Protein AF-A0A7C5INV6-F1 (afdb_monomer)

Sequence (185 aa):
MKNILKNKWVALGLVLILGIIIGKFVWGGTPAKKMESEHVHDEILSADGQIWTCSMHPQIQKDGPGKCPLCGMDLIPLDSSMDNEETLPDEVPMSASAMKLAELQTYVVKKEKPEKEIRLLGKVKADERRMYSQAVHFPGRVEKLYINFTGESVRKGQKLATVYSTELVTAQKELFEVLKDDWTS

Foldseek 3Di:
DPPQPPDPVSVVVVVVVVVVVVVCVVPVDDDDDDDDDDDDDDDDDDDDAFWWADPVGRVDTDRDWDADPPPRDTTDTDPPPQPDPPADP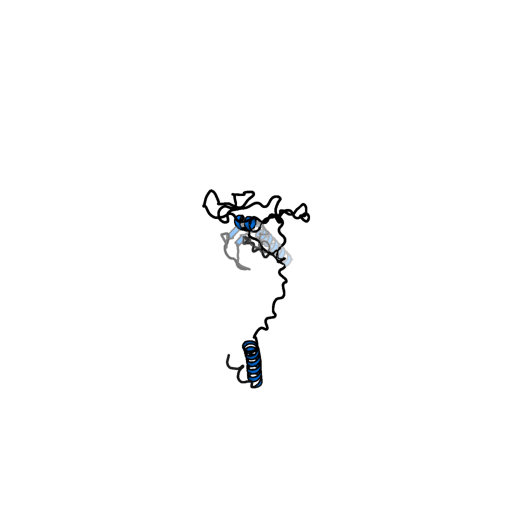PDDDDDPVRCVVVVDDDDDDDDDDDDDDDDDDDDDDDDPVPDDDDDDPADWDWPDAPDDDPPDDDDPPDDGTDTDHPVVVVVVVVVVVVVVVVVVD

pLDDT: mean 77.39, std 18.48, range [25.81, 95.94]

Mean predicted aligned error: 20.53 Å

Solvent-accessible surface area (backbone atoms only — not comparable to full-atom values): 12925 Å² total; per-residue (Å²): 144,80,74,69,76,77,39,71,67,53,48,50,51,51,51,53,54,52,49,54,54,52,49,55,66,74,66,66,73,84,84,87,82,84,89,88,80,89,79,85,79,85,83,90,81,79,81,87,80,61,37,18,28,26,95,91,46,73,87,46,74,37,81,54,85,48,63,34,92,87,76,65,47,69,37,40,80,48,86,75,83,78,82,55,95,80,66,52,97,88,59,82,90,74,52,74,67,55,47,60,76,65,64,72,84,84,78,85,90,75,96,74,86,87,85,78,93,80,92,81,89,86,79,94,72,83,65,71,91,76,64,81,85,88,79,76,96,63,75,62,48,77,76,45,70,70,64,87,63,90,86,69,89,83,58,94,89,60,76,52,64,43,70,49,35,68,64,60,54,49,54,51,51,53,51,54,50,54,59,49,53,69,72,74,110

Structure (mmCIF, N/CA/C/O backbone):
data_AF-A0A7C5INV6-F1
#
_entry.id   AF-A0A7C5INV6-F1
#
loop_
_atom_site.group_PDB
_atom_site.id
_atom_site.type_symbol
_atom_site.label_atom_id
_atom_site.label_alt_id
_atom_site.label_comp_id
_atom_site.label_asym_id
_atom_site.label_entity_id
_atom_site.label_seq_id
_atom_site.pdbx_PDB_ins_code
_atom_site.Cartn_x
_atom_site.Cartn_y
_atom_site.Cartn_z
_atom_site.occupancy
_atom_site.B_iso_or_equiv
_atom_site.auth_seq_id
_atom_site.auth_comp_id
_atom_site.auth_asym_id
_atom_site.auth_atom_id
_atom_site.pdbx_PDB_model_num
ATOM 1 N N . MET A 1 1 ? -6.131 -35.393 -34.332 1.00 49.78 1 MET A N 1
ATOM 2 C CA . MET A 1 1 ? -6.058 -34.989 -35.758 1.00 49.78 1 MET A CA 1
ATOM 3 C C . MET A 1 1 ? -6.532 -36.117 -36.693 1.00 49.78 1 MET A C 1
ATOM 5 O O . MET A 1 1 ? -5.747 -36.614 -37.484 1.00 49.78 1 MET A O 1
ATOM 9 N N . LYS A 1 2 ? -7.791 -36.582 -36.609 1.00 53.62 2 LYS A N 1
ATOM 10 C CA . LYS A 1 2 ? -8.262 -37.715 -37.450 1.00 53.62 2 LYS A CA 1
ATOM 11 C C . LYS A 1 2 ? -9.621 -37.494 -38.137 1.00 53.62 2 LYS A C 1
ATOM 13 O O . LYS A 1 2 ? -10.068 -38.353 -38.884 1.00 53.62 2 LYS A O 1
ATOM 18 N N . ASN A 1 3 ? -10.222 -36.310 -37.956 1.00 52.00 3 ASN A N 1
ATOM 19 C CA . ASN A 1 3 ? -11.548 -35.973 -38.492 1.00 52.00 3 ASN A CA 1
ATOM 20 C C . ASN A 1 3 ? -11.526 -34.920 -39.619 1.00 52.00 3 ASN A C 1
ATOM 22 O O . ASN A 1 3 ? -12.542 -34.741 -40.277 1.00 52.00 3 ASN A O 1
ATOM 26 N N . ILE A 1 4 ? -10.382 -34.273 -39.898 1.00 56.38 4 ILE A N 1
ATOM 27 C CA . ILE A 1 4 ? -10.253 -33.305 -41.009 1.00 56.38 4 ILE A CA 1
ATOM 28 C C . ILE A 1 4 ? -10.075 -34.007 -42.375 1.00 56.38 4 ILE A C 1
ATOM 30 O O . ILE A 1 4 ? -10.461 -33.461 -43.402 1.00 56.38 4 ILE A O 1
ATOM 34 N N . LEU A 1 5 ? -9.553 -35.245 -42.390 1.00 58.09 5 LEU A N 1
ATOM 35 C CA . LEU A 1 5 ? -9.227 -35.991 -43.618 1.00 58.09 5 LEU A CA 1
ATOM 36 C C . LEU A 1 5 ? -10.413 -36.733 -44.266 1.00 58.09 5 LEU A C 1
ATOM 38 O O . LEU A 1 5 ? -10.263 -37.266 -45.360 1.00 58.09 5 LEU A O 1
ATOM 42 N N . LYS A 1 6 ? -11.584 -36.805 -43.618 1.00 63.19 6 LYS A N 1
ATOM 43 C CA . LYS A 1 6 ? -12.754 -37.512 -44.180 1.00 63.19 6 LYS A CA 1
ATOM 44 C C . LYS A 1 6 ? -13.546 -36.677 -45.187 1.00 63.19 6 LYS A C 1
ATOM 46 O O . LYS A 1 6 ? -14.372 -37.233 -45.907 1.00 63.19 6 LYS A O 1
ATOM 51 N N . ASN A 1 7 ? -13.308 -35.367 -45.255 1.00 67.81 7 ASN A N 1
ATOM 52 C CA . ASN A 1 7 ? -14.066 -34.493 -46.136 1.00 67.81 7 ASN A CA 1
ATOM 53 C C . ASN A 1 7 ? -13.360 -34.378 -47.494 1.00 67.81 7 ASN A C 1
ATOM 55 O O . ASN A 1 7 ? -12.277 -33.796 -47.583 1.00 67.81 7 ASN A O 1
ATOM 59 N N . LYS A 1 8 ? -13.971 -34.928 -48.555 1.00 68.06 8 LYS A N 1
ATOM 60 C CA . LYS A 1 8 ? -13.375 -34.978 -49.908 1.00 68.06 8 LYS A CA 1
ATOM 61 C C . LYS A 1 8 ? -12.931 -33.598 -50.419 1.00 68.06 8 LYS A C 1
ATOM 63 O O . LYS A 1 8 ? -11.920 -33.501 -51.100 1.00 68.06 8 LYS A O 1
ATOM 68 N N . TRP A 1 9 ? -13.628 -32.539 -50.010 1.00 70.75 9 TRP A N 1
ATOM 69 C CA . TRP A 1 9 ? -13.316 -31.146 -50.342 1.00 70.75 9 TRP A CA 1
ATOM 70 C C . TRP A 1 9 ? -12.061 -30.606 -49.637 1.00 70.75 9 TRP A C 1
ATOM 72 O O . TRP A 1 9 ? -11.294 -29.860 -50.236 1.00 70.75 9 TRP A O 1
ATOM 82 N N . VAL A 1 10 ? -11.801 -31.028 -48.395 1.00 76.12 10 VAL A N 1
ATOM 83 C CA . VAL A 1 10 ? -10.602 -30.622 -47.635 1.00 76.12 10 VAL A CA 1
ATOM 84 C C . VAL A 1 10 ? -9.361 -31.351 -48.156 1.00 76.12 10 VAL A C 1
ATOM 86 O O . VAL A 1 10 ? -8.294 -30.753 -48.265 1.00 76.12 10 VAL A O 1
ATOM 89 N N . ALA A 1 11 ? -9.511 -32.618 -48.556 1.00 72.88 11 ALA A N 1
ATOM 90 C CA . ALA A 1 11 ? -8.446 -33.371 -49.218 1.00 72.88 11 ALA A CA 1
ATOM 91 C C . ALA A 1 11 ? -8.089 -32.780 -50.598 1.00 72.88 11 ALA A C 1
ATOM 93 O O . ALA A 1 11 ? -6.909 -32.627 -50.905 1.00 72.88 11 ALA A O 1
ATOM 94 N N . LEU A 1 12 ? -9.089 -32.374 -51.394 1.00 77.94 12 LEU A N 1
ATOM 95 C CA . LEU A 1 12 ? -8.883 -31.684 -52.677 1.00 77.94 12 LEU A CA 1
ATOM 96 C C . LEU A 1 12 ? -8.172 -30.333 -52.507 1.00 77.94 12 LEU A C 1
ATOM 98 O O . LEU A 1 12 ? -7.250 -30.032 -53.263 1.00 77.94 12 LEU A O 1
ATOM 102 N N . GLY A 1 13 ? -8.545 -29.555 -51.485 1.00 80.69 13 GLY A N 1
ATOM 103 C CA . GLY A 1 13 ? -7.881 -28.287 -51.166 1.00 80.69 13 GLY A CA 1
ATOM 104 C C . GLY A 1 13 ? -6.403 -28.460 -50.796 1.00 80.69 13 GLY A C 1
ATOM 105 O O . GLY A 1 13 ? -5.555 -27.718 -51.287 1.00 80.69 13 GLY A O 1
ATOM 106 N N . LEU A 1 14 ? -6.073 -29.478 -49.994 1.00 80.50 14 LEU A N 1
ATOM 107 C CA . LEU A 1 14 ? -4.686 -29.773 -49.614 1.00 80.50 14 LEU A CA 1
ATOM 108 C C . LEU A 1 14 ? -3.828 -30.226 -50.803 1.00 80.50 14 LEU A C 1
ATOM 110 O O . LEU A 1 14 ? -2.684 -29.793 -50.910 1.00 80.50 14 LEU A O 1
ATOM 114 N N . VAL A 1 15 ? -4.372 -31.035 -51.719 1.00 83.19 15 VAL A N 1
ATOM 115 C CA . VAL A 1 15 ? -3.656 -31.473 -52.934 1.00 83.19 15 VAL A CA 1
ATOM 116 C C . VAL A 1 15 ? -3.391 -30.300 -53.883 1.00 83.19 15 VAL A C 1
ATOM 118 O O . VAL A 1 15 ? -2.302 -30.205 -54.447 1.00 83.19 15 VAL A O 1
ATOM 121 N N . LEU A 1 16 ? -4.342 -29.373 -54.023 1.00 85.81 16 LEU A N 1
ATOM 122 C CA . LEU A 1 16 ? -4.195 -28.198 -54.887 1.00 85.81 16 LEU A CA 1
ATOM 123 C C . LEU A 1 16 ? -3.125 -27.233 -54.349 1.00 85.81 16 LEU A C 1
ATOM 125 O O . LEU A 1 16 ? -2.274 -26.764 -55.105 1.00 85.81 16 LEU A O 1
ATOM 129 N N . ILE A 1 17 ? -3.102 -27.004 -53.033 1.00 83.06 17 ILE A N 1
ATOM 130 C CA . ILE A 1 17 ? -2.076 -26.178 -52.378 1.00 83.06 17 ILE A CA 1
ATOM 131 C C . ILE A 1 17 ? -0.693 -26.833 -52.495 1.00 83.06 17 ILE A C 1
ATOM 133 O O . ILE A 1 17 ? 0.279 -26.154 -52.829 1.00 83.06 17 ILE A O 1
ATOM 137 N N . LEU A 1 18 ? -0.599 -28.152 -52.291 1.00 85.75 18 LEU A N 1
ATOM 138 C CA . LEU A 1 18 ? 0.662 -28.882 -52.442 1.00 85.75 18 LEU A CA 1
ATOM 139 C C . LEU A 1 18 ? 1.178 -28.825 -53.892 1.00 85.75 18 LEU A C 1
ATOM 141 O O . LEU A 1 18 ? 2.370 -28.626 -54.114 1.00 85.75 18 LEU A O 1
ATOM 145 N N . GLY A 1 19 ? 0.278 -28.922 -54.876 1.00 82.75 19 GLY A N 1
ATOM 146 C CA . GLY A 1 19 ? 0.607 -28.798 -56.298 1.00 82.75 19 GLY A CA 1
ATOM 147 C C . GLY A 1 19 ? 1.168 -27.423 -56.678 1.00 82.75 19 GLY A C 1
ATOM 148 O O . GLY A 1 19 ? 2.154 -27.348 -57.410 1.00 82.75 19 GLY A O 1
ATOM 149 N N . ILE A 1 20 ? 0.611 -26.333 -56.137 1.00 80.88 20 ILE A N 1
ATOM 150 C CA . ILE A 1 20 ? 1.110 -24.967 -56.387 1.00 80.88 20 ILE A CA 1
ATOM 151 C C . ILE A 1 20 ? 2.509 -24.766 -55.783 1.00 80.88 20 ILE A C 1
ATOM 153 O O . ILE A 1 20 ? 3.370 -24.143 -56.408 1.00 80.88 20 ILE A O 1
ATOM 157 N N . ILE A 1 21 ? 2.761 -25.319 -54.594 1.00 79.44 21 ILE A N 1
ATOM 158 C CA . ILE A 1 21 ? 4.062 -25.209 -53.916 1.00 79.44 21 ILE A CA 1
ATOM 159 C C . ILE A 1 21 ? 5.147 -25.963 -54.697 1.00 79.44 21 ILE A C 1
ATOM 161 O O . ILE A 1 21 ? 6.223 -25.414 -54.938 1.00 79.44 21 ILE A O 1
ATOM 165 N N . ILE A 1 22 ? 4.852 -27.182 -55.160 1.00 80.12 22 ILE A N 1
ATOM 166 C CA . ILE A 1 22 ? 5.787 -27.977 -55.972 1.00 80.12 22 ILE A CA 1
ATOM 167 C C . ILE A 1 22 ? 6.023 -27.307 -57.335 1.00 80.12 22 ILE A C 1
ATOM 169 O O . ILE A 1 22 ? 7.162 -27.235 -57.797 1.00 80.12 22 ILE A O 1
ATOM 173 N N . GLY A 1 23 ? 4.981 -26.732 -57.945 1.00 75.12 23 GLY A N 1
ATOM 174 C CA . GLY A 1 23 ? 5.097 -25.993 -59.204 1.00 75.12 23 GLY A CA 1
ATOM 175 C C . GLY A 1 23 ? 6.027 -24.779 -59.114 1.00 75.12 23 GLY A C 1
ATOM 176 O O . GLY A 1 23 ? 6.863 -24.579 -59.996 1.00 75.12 23 GLY A O 1
ATOM 177 N N . LYS A 1 24 ? 5.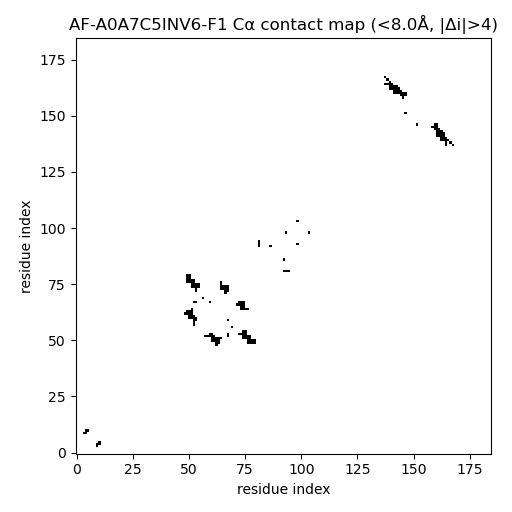959 -23.998 -58.025 1.00 77.12 24 LYS A N 1
ATOM 178 C CA . LYS A 1 24 ? 6.875 -22.859 -57.827 1.00 77.12 24 LYS A CA 1
ATOM 179 C C . LYS A 1 24 ? 8.311 -23.282 -57.524 1.00 77.12 24 LYS A C 1
ATOM 181 O O . LYS A 1 24 ? 9.225 -22.528 -57.844 1.00 77.12 24 LYS A O 1
ATOM 186 N N . PHE A 1 25 ? 8.513 -24.459 -56.936 1.00 73.38 25 PHE A N 1
ATOM 187 C CA . PHE A 1 25 ? 9.847 -24.960 -56.611 1.00 73.38 25 PHE A CA 1
ATOM 188 C C .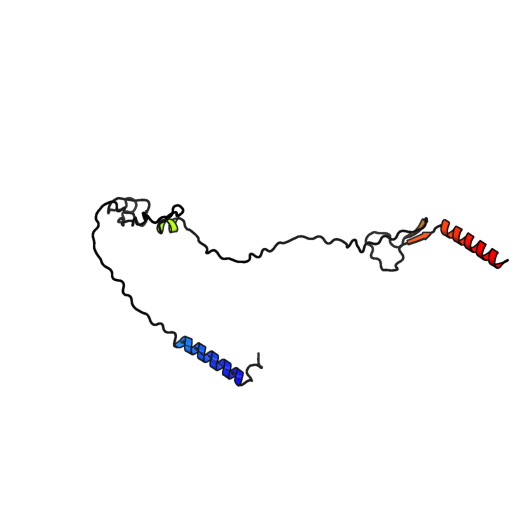 PHE A 1 25 ? 10.577 -25.538 -57.834 1.00 73.38 25 PHE A C 1
ATOM 190 O O . PHE A 1 25 ? 11.788 -25.393 -57.943 1.00 73.38 25 PHE A O 1
ATOM 197 N N . VAL A 1 26 ? 9.850 -26.134 -58.788 1.00 74.00 26 VAL A N 1
ATOM 198 C CA . VAL A 1 26 ? 10.447 -26.749 -59.990 1.00 74.00 26 VAL A CA 1
ATOM 199 C C . VAL A 1 26 ? 10.596 -25.760 -61.161 1.00 74.00 26 VAL A C 1
ATOM 201 O O . VAL A 1 26 ? 11.511 -25.916 -61.963 1.00 74.00 26 VAL A O 1
ATOM 204 N N . TRP A 1 27 ? 9.770 -24.706 -61.253 1.00 53.78 27 TRP A N 1
ATOM 205 C CA . TRP A 1 27 ? 9.856 -23.687 -62.325 1.00 53.78 27 TRP A CA 1
ATOM 206 C C . TRP A 1 27 ? 10.603 -22.400 -61.900 1.00 53.78 27 TRP A C 1
ATOM 208 O O . TRP A 1 27 ? 10.730 -21.456 -62.671 1.00 53.78 27 TRP A O 1
ATOM 218 N N . GLY A 1 28 ? 11.126 -22.318 -60.675 1.00 47.56 28 GLY A N 1
ATOM 219 C CA . GLY A 1 28 ? 11.818 -21.132 -60.147 1.00 47.56 28 GLY A CA 1
ATOM 220 C C . GLY A 1 28 ? 13.269 -20.960 -60.616 1.00 47.56 28 GLY A C 1
ATOM 221 O O . GLY A 1 28 ? 14.129 -20.664 -59.793 1.00 47.56 28 GLY A O 1
ATOM 222 N N . GLY A 1 29 ? 13.556 -21.179 -61.902 1.00 42.62 29 GLY A N 1
ATOM 223 C CA . GLY A 1 29 ? 14.855 -20.909 -62.526 1.00 42.62 29 GLY A CA 1
ATOM 224 C C . GLY A 1 29 ? 14.957 -19.460 -63.016 1.00 42.62 29 GLY A C 1
ATOM 225 O O . GLY A 1 29 ? 14.158 -19.008 -63.832 1.00 42.62 29 GLY A O 1
ATOM 226 N N . THR A 1 30 ? 15.941 -18.733 -62.498 1.00 48.88 30 THR A N 1
ATOM 227 C CA . THR A 1 30 ? 16.343 -17.354 -62.819 1.00 48.88 30 THR A CA 1
ATOM 228 C C . THR A 1 30 ? 16.641 -17.125 -64.310 1.00 48.88 30 THR A C 1
ATOM 230 O O . THR A 1 30 ? 17.368 -17.920 -64.903 1.00 48.88 30 THR A O 1
ATOM 233 N N . PRO A 1 31 ? 16.246 -15.979 -64.901 1.00 41.91 31 PRO A N 1
ATOM 234 C CA . PRO A 1 31 ? 16.922 -15.440 -66.073 1.00 41.91 31 PRO A CA 1
ATOM 235 C C . PRO A 1 31 ? 17.913 -14.339 -65.665 1.00 41.91 31 PRO A C 1
ATOM 237 O O . PRO A 1 31 ? 17.541 -13.269 -65.184 1.00 41.91 31 PRO A O 1
ATOM 240 N N . ALA A 1 32 ? 19.194 -14.627 -65.883 1.00 39.84 32 ALA A N 1
ATOM 241 C CA . ALA A 1 32 ? 20.285 -13.665 -65.885 1.00 39.84 32 ALA A CA 1
ATOM 242 C C . ALA A 1 32 ? 20.154 -12.703 -67.081 1.00 39.84 32 ALA A C 1
ATOM 244 O O . ALA A 1 32 ? 19.914 -13.145 -68.207 1.00 39.84 32 ALA A O 1
ATOM 245 N N . LYS A 1 33 ? 20.373 -11.399 -66.862 1.00 31.75 33 LYS A N 1
ATOM 246 C CA . LYS A 1 33 ? 20.595 -10.418 -67.935 1.00 31.75 33 LYS A CA 1
ATOM 247 C C . LYS A 1 33 ? 21.998 -9.815 -67.793 1.00 31.75 33 LYS A C 1
ATOM 249 O O . LYS A 1 33 ? 22.386 -9.391 -66.711 1.00 31.75 33 LYS A O 1
ATOM 254 N N . LYS A 1 34 ? 22.735 -9.877 -68.904 1.00 33.25 34 LYS A N 1
ATOM 255 C CA . LYS A 1 34 ? 24.135 -9.488 -69.134 1.00 33.25 34 LYS A CA 1
ATOM 256 C C . LYS A 1 34 ? 24.419 -7.989 -68.942 1.00 33.25 34 LYS A C 1
ATOM 258 O O . LYS A 1 34 ? 23.551 -7.160 -69.193 1.00 33.25 34 LYS A O 1
ATOM 263 N N . MET A 1 35 ? 25.682 -7.740 -68.576 1.00 29.30 35 MET A N 1
ATOM 264 C CA . MET A 1 35 ? 26.465 -6.495 -68.586 1.00 29.30 35 MET A CA 1
ATOM 265 C C . MET A 1 35 ? 26.438 -5.733 -69.913 1.00 29.30 35 MET A C 1
ATOM 267 O O . MET A 1 35 ? 26.537 -6.352 -70.971 1.00 29.30 35 MET A O 1
ATOM 271 N N . GLU A 1 36 ? 26.524 -4.409 -69.799 1.00 28.11 36 GLU A N 1
ATOM 272 C CA . GLU A 1 36 ? 27.323 -3.554 -70.680 1.00 28.11 36 GLU A CA 1
ATOM 273 C C . GLU A 1 36 ? 27.848 -2.387 -69.819 1.00 28.11 36 GLU A C 1
ATOM 275 O O . GLU A 1 36 ? 27.080 -1.535 -69.382 1.00 28.11 36 GLU A O 1
ATOM 280 N N . SER A 1 37 ? 29.136 -2.421 -69.461 1.00 30.09 37 SER A N 1
ATOM 281 C CA . SER A 1 37 ? 29.863 -1.286 -68.884 1.00 30.09 37 SER A CA 1
ATOM 282 C C . SER A 1 37 ? 31.128 -1.100 -69.707 1.00 30.09 37 SER A C 1
ATOM 284 O O . SER A 1 37 ? 32.003 -1.966 -69.751 1.00 30.09 37 SER A O 1
ATOM 286 N N . GLU A 1 38 ? 31.155 0.016 -70.410 1.00 25.81 38 GLU A N 1
ATOM 287 C CA . GLU A 1 38 ? 32.223 0.492 -71.271 1.00 25.81 38 GLU A CA 1
ATOM 288 C C . GLU A 1 38 ? 33.421 0.887 -70.391 1.00 25.81 38 GLU A C 1
ATOM 290 O O . GLU A 1 38 ? 33.334 1.811 -69.586 1.00 25.81 38 GLU A O 1
ATOM 295 N N . HIS A 1 39 ? 34.528 0.147 -70.481 1.00 32.50 39 HIS A N 1
ATOM 296 C CA . HIS A 1 39 ? 35.801 0.545 -69.882 1.00 32.50 39 HIS A CA 1
ATOM 297 C C . HIS A 1 39 ? 36.643 1.229 -70.959 1.00 32.50 39 HIS A C 1
ATOM 299 O O . HIS A 1 39 ? 37.256 0.561 -71.790 1.00 32.50 39 HIS A O 1
ATOM 305 N N . VAL A 1 40 ? 36.668 2.561 -70.933 1.00 31.06 40 VAL A N 1
ATOM 306 C CA . VAL A 1 40 ? 37.707 3.351 -71.597 1.00 31.06 40 VAL A CA 1
ATOM 307 C C . VAL A 1 40 ? 38.951 3.267 -70.716 1.00 31.06 40 VAL A C 1
ATOM 309 O O . VAL A 1 40 ? 38.925 3.647 -69.545 1.00 31.06 40 VAL A O 1
ATOM 312 N N . HIS A 1 41 ? 40.018 2.693 -71.261 1.00 34.81 41 HIS A N 1
ATOM 313 C CA . HIS A 1 41 ? 41.351 2.789 -70.689 1.00 34.81 41 HIS A CA 1
ATOM 314 C C . HIS A 1 41 ? 42.088 3.950 -71.344 1.00 34.81 41 HIS A C 1
ATOM 316 O O . HIS A 1 41 ? 41.929 4.192 -72.538 1.00 34.81 41 HIS A O 1
ATOM 322 N N . ASP A 1 42 ? 42.964 4.531 -70.532 1.00 30.06 42 ASP A N 1
ATOM 323 C CA . ASP A 1 42 ? 44.105 5.351 -70.914 1.00 30.06 42 ASP A CA 1
ATOM 324 C C . ASP A 1 42 ? 43.813 6.839 -71.145 1.00 30.06 42 ASP A C 1
ATOM 326 O O . ASP A 1 42 ? 43.534 7.274 -72.253 1.00 30.06 42 ASP A O 1
ATOM 330 N N . GLU A 1 43 ? 43.989 7.632 -70.085 1.00 31.61 43 GLU A N 1
ATOM 331 C CA . GLU A 1 43 ? 44.867 8.796 -70.193 1.00 31.61 43 GLU A CA 1
ATOM 332 C C . GLU A 1 43 ? 45.773 8.899 -68.962 1.00 31.61 43 GLU A C 1
ATOM 334 O O . GLU A 1 43 ? 45.350 8.944 -67.806 1.00 31.61 43 GLU A O 1
ATOM 339 N N . ILE A 1 44 ? 47.063 8.905 -69.277 1.00 45.16 44 ILE A N 1
ATOM 340 C CA . ILE A 1 44 ? 48.205 9.177 -68.424 1.00 45.16 44 ILE A CA 1
ATOM 341 C C . ILE A 1 44 ? 48.059 10.594 -67.864 1.00 45.16 44 ILE A C 1
ATOM 343 O O . ILE A 1 44 ? 48.267 11.571 -68.578 1.00 45.16 44 ILE A O 1
ATOM 347 N N . LEU A 1 45 ? 47.784 10.708 -66.568 1.00 35.44 45 LEU A N 1
ATOM 348 C CA . LEU A 1 45 ? 48.072 11.917 -65.802 1.00 35.44 45 LEU A CA 1
ATOM 349 C C . LEU A 1 45 ? 49.268 11.614 -64.904 1.00 35.44 45 LEU A C 1
ATOM 351 O O . LEU A 1 45 ? 49.142 11.080 -63.806 1.00 35.44 45 LEU A O 1
ATOM 355 N N . SER A 1 46 ? 50.460 11.896 -65.425 1.00 35.53 46 SER A N 1
ATOM 356 C CA . SER A 1 46 ? 51.656 11.992 -64.596 1.00 35.53 46 SER A CA 1
ATOM 357 C C . SER A 1 46 ? 51.737 13.385 -63.985 1.00 35.53 46 SER A C 1
ATOM 359 O O . SER A 1 46 ? 51.778 14.358 -64.732 1.00 35.53 46 SER A O 1
ATOM 361 N N . ALA A 1 47 ? 51.873 13.389 -62.655 1.00 39.94 47 ALA A N 1
ATOM 362 C CA . ALA A 1 47 ? 52.318 14.470 -61.771 1.00 39.94 47 ALA A CA 1
ATOM 363 C C . ALA A 1 47 ? 51.349 15.666 -61.678 1.00 39.94 47 ALA A C 1
ATOM 365 O O . ALA A 1 47 ? 51.069 16.336 -62.657 1.00 39.94 47 ALA A O 1
ATOM 366 N N . ASP A 1 48 ? 50.755 15.945 -60.519 1.00 44.16 48 ASP A N 1
ATOM 367 C CA . ASP A 1 48 ? 51.478 16.191 -59.271 1.00 44.16 48 ASP A CA 1
ATOM 368 C C . ASP A 1 48 ? 50.810 15.535 -58.043 1.00 44.16 48 AS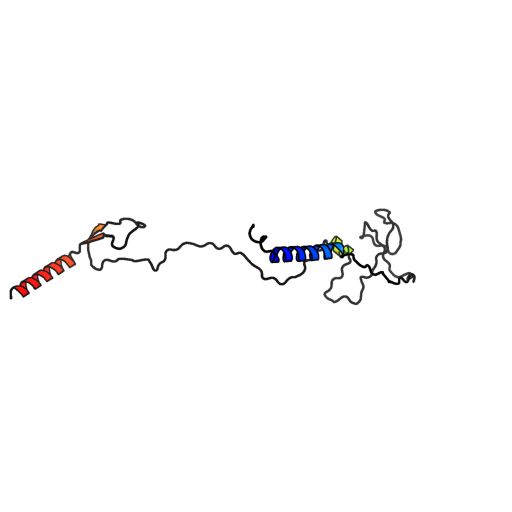P A C 1
ATOM 370 O O . ASP A 1 48 ? 49.633 15.751 -57.772 1.00 44.16 48 ASP A O 1
ATOM 374 N N . GLY A 1 49 ? 51.581 14.759 -57.267 1.00 56.56 49 GLY A N 1
ATOM 375 C CA . GLY A 1 49 ? 51.225 14.398 -55.883 1.00 56.56 49 GLY A CA 1
ATOM 376 C C . GLY A 1 49 ? 50.628 13.009 -55.618 1.00 56.56 49 GLY A C 1
ATOM 377 O O . GLY A 1 49 ? 49.947 12.840 -54.611 1.00 56.56 49 GLY A O 1
ATOM 378 N N . GLN A 1 50 ? 50.865 11.993 -56.459 1.00 70.06 50 GLN A N 1
ATOM 379 C CA . GLN A 1 50 ? 50.397 10.634 -56.149 1.00 70.06 50 GLN A CA 1
ATOM 380 C C . GLN A 1 50 ? 51.244 10.012 -55.027 1.00 70.06 50 GLN A C 1
ATOM 382 O O . GLN A 1 50 ? 52.413 9.681 -55.224 1.00 70.06 50 GLN A O 1
ATOM 387 N N . ILE A 1 51 ? 50.645 9.848 -53.847 1.00 77.06 51 ILE A N 1
ATOM 388 C CA . ILE A 1 51 ? 51.277 9.230 -52.676 1.00 77.06 51 ILE A CA 1
ATOM 389 C C . ILE A 1 51 ? 51.200 7.704 -52.811 1.00 77.06 51 ILE A C 1
ATOM 391 O O . ILE A 1 51 ? 50.178 7.155 -53.195 1.00 77.06 51 ILE A O 1
ATOM 395 N N . TRP A 1 52 ? 52.273 6.995 -52.477 1.00 83.81 52 TRP A N 1
ATOM 396 C CA . TRP A 1 52 ? 52.405 5.540 -52.546 1.00 83.81 52 TRP A CA 1
ATOM 397 C C . TRP A 1 52 ? 52.554 4.950 -51.144 1.00 83.81 52 TRP A C 1
ATOM 399 O O . TRP A 1 52 ? 53.308 5.475 -50.318 1.00 83.81 52 TRP A O 1
ATOM 409 N N . THR A 1 53 ? 51.875 3.834 -50.867 1.00 82.75 53 THR A N 1
ATOM 410 C CA . THR A 1 53 ? 51.899 3.175 -49.553 1.00 82.75 53 THR A CA 1
ATOM 411 C C . THR A 1 53 ? 52.058 1.653 -49.635 1.00 82.75 53 THR A C 1
ATOM 413 O O . THR A 1 53 ? 51.847 1.029 -50.673 1.00 82.75 53 THR A O 1
ATOM 416 N N . CYS A 1 54 ? 52.487 1.036 -48.531 1.00 82.44 54 CYS A N 1
ATOM 417 C CA . CYS A 1 54 ? 52.706 -0.407 -48.423 1.00 82.44 54 CYS A CA 1
ATOM 418 C C . CYS A 1 54 ? 51.467 -1.099 -47.841 1.00 82.44 54 CYS A C 1
ATOM 420 O O . CYS A 1 54 ? 51.038 -0.750 -46.743 1.00 82.44 54 CYS A O 1
ATOM 422 N N . SER A 1 55 ? 50.966 -2.163 -48.481 1.00 77.31 55 SER A N 1
ATOM 423 C CA . SER A 1 55 ? 49.737 -2.874 -48.068 1.00 77.31 55 SER A CA 1
ATOM 424 C C . SER A 1 55 ? 49.746 -3.395 -46.626 1.00 77.31 55 SER A C 1
ATOM 426 O O . SER A 1 55 ? 48.694 -3.498 -46.006 1.00 77.31 55 SER A O 1
ATOM 428 N N . MET A 1 56 ? 50.924 -3.725 -46.087 1.00 79.38 56 MET A N 1
ATOM 429 C CA . MET A 1 56 ? 51.079 -4.141 -44.685 1.00 79.38 56 MET A CA 1
ATOM 430 C C . MET A 1 56 ? 51.463 -3.014 -43.721 1.00 79.38 56 MET A C 1
ATOM 432 O O . MET A 1 56 ? 51.276 -3.169 -42.520 1.00 79.38 56 MET A O 1
ATOM 436 N N . HIS A 1 57 ? 51.979 -1.886 -44.217 1.00 80.00 57 HIS A N 1
ATOM 437 C CA . HIS A 1 57 ? 52.451 -0.774 -43.385 1.00 80.00 57 HIS A CA 1
ATOM 438 C C . HIS A 1 57 ? 51.917 0.555 -43.942 1.00 80.00 57 HIS A C 1
ATOM 440 O O . HIS A 1 57 ? 52.687 1.323 -44.525 1.00 80.00 57 HIS A O 1
ATOM 446 N N . PRO A 1 58 ? 50.613 0.848 -43.758 1.00 71.81 58 PRO A N 1
ATOM 447 C CA . PRO A 1 58 ? 49.966 2.033 -44.334 1.00 71.81 58 PRO A CA 1
ATOM 448 C C . PRO A 1 58 ? 50.512 3.370 -43.804 1.00 71.81 58 PRO A C 1
ATOM 450 O O . PRO A 1 58 ? 50.243 4.429 -44.357 1.00 71.81 58 PRO A O 1
ATOM 453 N N . GLN A 1 59 ? 51.283 3.330 -42.711 1.00 75.94 59 GLN A N 1
ATOM 454 C CA . GLN A 1 59 ? 51.937 4.496 -42.109 1.00 75.94 59 GLN A CA 1
ATOM 455 C C . GLN A 1 59 ? 53.103 5.037 -42.950 1.00 75.94 59 GLN A C 1
ATOM 457 O O . GLN A 1 59 ? 53.563 6.149 -42.711 1.00 75.94 59 GLN A O 1
ATOM 462 N N . ILE A 1 60 ? 53.600 4.262 -43.919 1.00 75.00 60 ILE A N 1
ATOM 463 C CA . ILE A 1 60 ? 54.666 4.694 -44.824 1.00 75.00 60 ILE A CA 1
ATOM 464 C C . ILE A 1 60 ? 54.020 5.260 -46.082 1.00 75.00 60 ILE A C 1
ATOM 466 O O . ILE A 1 60 ? 53.372 4.526 -46.828 1.00 75.00 60 ILE A O 1
ATOM 470 N N . GLN A 1 61 ? 54.234 6.551 -46.309 1.00 79.44 61 GLN A N 1
ATOM 471 C CA . GLN A 1 61 ? 53.769 7.296 -47.473 1.00 79.44 61 GLN A CA 1
ATOM 472 C C . GLN A 1 61 ? 54.988 7.879 -48.195 1.00 79.44 61 GLN A C 1
ATOM 474 O O . GLN A 1 61 ? 55.860 8.466 -47.550 1.00 79.44 61 GLN A O 1
ATOM 479 N N . LYS A 1 62 ? 55.106 7.640 -49.503 1.00 78.44 62 LYS A N 1
ATOM 480 C CA . LYS A 1 62 ? 56.208 8.137 -50.344 1.00 78.44 62 LYS A CA 1
ATOM 481 C C . LYS A 1 62 ? 55.670 8.678 -51.661 1.00 78.44 62 LYS A C 1
ATOM 483 O O . LYS A 1 62 ? 54.727 8.118 -52.192 1.00 78.44 62 LYS A O 1
ATOM 488 N N . ASP A 1 63 ? 56.324 9.673 -52.241 1.00 77.25 63 ASP A N 1
ATOM 489 C CA . ASP A 1 63 ? 55.835 10.359 -53.452 1.00 77.25 63 ASP A CA 1
ATOM 490 C C . ASP A 1 63 ? 56.095 9.595 -54.767 1.00 77.25 63 ASP A C 1
ATOM 492 O O . ASP A 1 63 ? 55.942 10.141 -55.856 1.00 77.25 63 ASP A O 1
ATOM 496 N N . GLY A 1 64 ? 56.530 8.332 -54.700 1.00 78.31 64 GLY A N 1
ATOM 497 C CA . GLY A 1 64 ? 56.845 7.555 -55.894 1.00 78.31 64 GLY A CA 1
ATOM 498 C C . GLY A 1 64 ? 56.944 6.046 -55.669 1.00 78.31 64 GLY A C 1
ATOM 499 O O . GLY A 1 64 ? 57.035 5.579 -54.525 1.00 78.31 64 GLY A O 1
ATOM 500 N N . PRO A 1 65 ? 56.956 5.268 -56.767 1.00 79.19 65 PRO A N 1
ATOM 501 C CA . PRO A 1 65 ? 57.064 3.819 -56.718 1.00 79.19 65 PRO A CA 1
ATOM 502 C C . PRO A 1 65 ? 58.409 3.396 -56.120 1.00 79.19 65 PRO A C 1
ATOM 504 O O . PRO A 1 65 ? 59.464 3.962 -56.409 1.00 79.19 65 PRO A O 1
ATOM 507 N N . GLY A 1 66 ? 58.390 2.370 -55.274 1.00 80.88 66 GLY A N 1
ATOM 508 C CA . GLY A 1 66 ? 59.595 1.870 -54.622 1.00 80.88 66 GLY A CA 1
ATOM 509 C C . GLY A 1 66 ? 59.309 0.697 -53.700 1.00 80.88 66 GLY A C 1
ATOM 510 O O . GLY A 1 66 ? 58.187 0.208 -53.635 1.00 80.88 66 GLY A O 1
ATOM 511 N N . LYS A 1 67 ? 60.330 0.253 -52.962 1.00 79.56 67 LYS A N 1
ATOM 512 C CA . LYS A 1 67 ? 60.188 -0.808 -51.959 1.00 79.56 67 LYS A CA 1
ATOM 513 C C . LYS A 1 67 ? 59.967 -0.233 -50.568 1.00 79.56 67 LYS A C 1
ATOM 515 O O . LYS A 1 67 ? 60.579 0.769 -50.174 1.00 79.56 67 LYS A O 1
ATOM 520 N N . CYS A 1 68 ? 59.103 -0.892 -49.807 1.00 81.44 68 CYS A N 1
ATOM 521 C CA . CYS A 1 68 ? 58.864 -0.572 -48.412 1.00 81.44 68 CYS A CA 1
ATOM 522 C C . CYS A 1 68 ? 60.145 -0.817 -47.587 1.00 81.44 68 CYS A C 1
ATOM 524 O O . CYS A 1 68 ? 60.665 -1.933 -47.604 1.00 81.44 68 CYS A O 1
ATOM 526 N N . PRO A 1 69 ? 60.651 0.173 -46.828 1.00 80.75 69 PRO A N 1
ATOM 527 C CA . PRO A 1 69 ? 61.869 0.024 -46.029 1.00 80.75 69 PRO A CA 1
ATOM 528 C C . PRO A 1 69 ? 61.713 -0.932 -44.834 1.00 80.75 69 PRO A C 1
ATOM 530 O O . PRO A 1 69 ? 62.719 -1.364 -44.285 1.00 80.75 69 PRO A O 1
ATOM 533 N N . LEU A 1 70 ? 60.480 -1.268 -44.433 1.00 80.62 70 LEU A N 1
ATOM 534 C CA . LEU A 1 70 ? 60.220 -2.193 -43.322 1.00 80.62 70 LEU A CA 1
ATOM 535 C C . LEU A 1 70 ? 60.105 -3.651 -43.769 1.00 80.62 70 LEU A C 1
ATOM 537 O O . LEU A 1 70 ? 60.609 -4.538 -43.091 1.00 80.62 70 LEU A O 1
ATOM 541 N N . CYS A 1 71 ? 59.427 -3.914 -44.889 1.00 80.88 71 CYS A N 1
ATOM 542 C CA . CYS A 1 71 ? 59.100 -5.283 -45.307 1.00 80.88 71 CYS A CA 1
ATOM 543 C C . CYS A 1 71 ? 59.561 -5.646 -46.721 1.00 80.88 71 CYS A C 1
ATOM 545 O O . CYS A 1 71 ? 59.318 -6.761 -47.167 1.00 80.88 71 CYS A O 1
ATOM 547 N N . GLY A 1 72 ? 60.190 -4.719 -47.448 1.00 79.38 72 GLY A N 1
ATOM 548 C CA . GLY A 1 72 ? 60.791 -4.968 -48.761 1.00 79.38 72 GLY A CA 1
ATOM 549 C C . GLY A 1 72 ? 59.817 -5.216 -49.919 1.00 79.38 72 GLY A C 1
ATOM 550 O O . GLY A 1 72 ? 60.277 -5.420 -51.039 1.00 79.38 72 GLY A O 1
ATOM 551 N N . MET A 1 73 ? 58.504 -5.196 -49.671 1.00 82.94 73 MET A N 1
ATOM 552 C CA . MET A 1 73 ? 57.464 -5.335 -50.698 1.00 82.94 73 MET A CA 1
ATOM 553 C C . MET A 1 73 ? 57.266 -4.031 -51.478 1.00 82.94 73 MET A C 1
ATOM 555 O O . MET A 1 73 ? 57.569 -2.951 -50.962 1.00 82.94 73 MET A O 1
ATOM 559 N N . ASP A 1 74 ? 56.760 -4.138 -52.704 1.00 83.44 74 ASP A N 1
ATOM 560 C CA . ASP A 1 74 ? 56.547 -2.993 -53.589 1.00 83.44 74 ASP A CA 1
ATOM 561 C C . ASP A 1 74 ? 55.402 -2.099 -53.081 1.00 83.44 74 ASP A C 1
ATOM 563 O O . ASP A 1 74 ? 54.401 -2.575 -52.536 1.00 83.44 74 ASP A O 1
ATOM 567 N N . LEU A 1 75 ? 55.583 -0.786 -53.210 1.00 83.94 75 LEU A N 1
ATOM 568 C CA . LEU A 1 75 ? 54.584 0.215 -52.853 1.00 83.94 75 LEU A CA 1
ATOM 569 C C . LEU A 1 75 ? 53.502 0.293 -53.934 1.00 83.94 75 LEU A C 1
ATOM 571 O O . LEU A 1 75 ? 53.779 0.123 -55.120 1.00 83.94 75 LEU A O 1
ATOM 575 N N . ILE A 1 76 ? 52.279 0.587 -53.506 1.00 80.00 76 ILE A N 1
ATOM 576 C CA . ILE A 1 76 ? 51.077 0.677 -54.343 1.00 80.00 76 ILE A CA 1
ATOM 577 C C . ILE A 1 76 ? 50.562 2.124 -54.266 1.00 80.00 76 ILE A C 1
ATOM 579 O O . ILE A 1 76 ? 50.651 2.715 -53.183 1.00 80.00 76 ILE A O 1
ATOM 583 N N . PRO A 1 77 ? 50.057 2.720 -55.364 1.00 79.56 77 PRO A N 1
ATOM 584 C CA . PRO A 1 77 ? 49.531 4.080 -55.329 1.00 79.56 77 PRO A CA 1
ATOM 585 C C . PRO A 1 77 ? 48.323 4.157 -54.388 1.00 79.56 77 PRO A C 1
ATOM 587 O O . PRO A 1 77 ? 47.483 3.256 -54.352 1.00 79.56 77 PRO A O 1
ATOM 590 N N . LEU A 1 78 ? 48.268 5.220 -53.593 1.00 72.94 78 LEU A N 1
ATOM 591 C CA . LEU A 1 78 ? 47.158 5.549 -52.714 1.00 72.94 78 LEU A CA 1
ATOM 592 C C . LEU A 1 78 ? 46.226 6.500 -53.466 1.00 72.94 78 LEU A C 1
ATOM 594 O O . LEU A 1 78 ? 46.637 7.591 -53.855 1.00 72.94 78 LEU A O 1
ATOM 598 N N . ASP A 1 79 ? 44.973 6.093 -53.650 1.00 67.38 79 ASP A N 1
ATOM 599 C CA . ASP A 1 79 ? 43.951 6.960 -54.230 1.00 67.38 79 ASP A CA 1
ATOM 600 C C . ASP A 1 79 ? 43.624 8.092 -53.246 1.00 67.38 79 ASP A C 1
ATOM 602 O O . ASP A 1 79 ? 43.000 7.880 -52.203 1.00 67.38 79 ASP A O 1
ATOM 606 N N . SER A 1 80 ? 44.051 9.310 -53.575 1.00 59.09 80 SER A N 1
ATOM 607 C CA . SER A 1 80 ? 43.775 10.537 -52.821 1.00 59.09 80 SER A CA 1
ATOM 608 C C . SER A 1 80 ? 42.418 11.149 -53.185 1.00 59.09 80 SER A C 1
ATOM 610 O O . SER A 1 80 ? 42.251 12.363 -53.183 1.00 59.09 80 SER A O 1
ATOM 612 N N . SER A 1 81 ? 41.408 10.329 -53.483 1.00 57.34 81 SER A N 1
ATOM 613 C CA . SER A 1 81 ? 40.059 10.796 -53.841 1.00 57.34 81 SER A CA 1
ATOM 614 C C . SER A 1 81 ? 39.249 11.306 -52.633 1.00 57.34 81 SER A C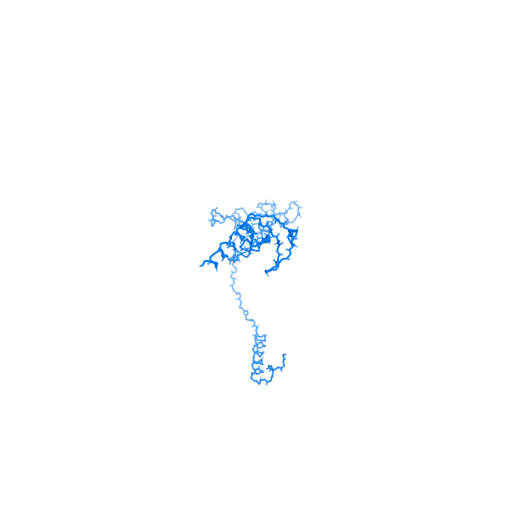 1
ATOM 616 O O . SER A 1 81 ? 38.022 11.205 -52.625 1.00 57.34 81 SER A O 1
ATOM 618 N N . MET A 1 82 ? 39.922 11.759 -51.572 1.00 54.94 82 MET A N 1
ATOM 619 C CA . MET A 1 82 ? 39.303 12.235 -50.329 1.00 54.94 82 MET A CA 1
ATOM 620 C C . MET A 1 82 ? 39.135 13.758 -50.290 1.00 54.94 82 MET A C 1
ATOM 622 O O . MET A 1 82 ? 38.411 14.254 -49.433 1.00 54.94 82 MET A O 1
ATOM 626 N N . ASP A 1 83 ? 39.725 14.476 -51.246 1.00 55.47 83 ASP A N 1
ATOM 627 C CA . ASP A 1 83 ? 39.647 15.933 -51.354 1.00 55.47 83 ASP A CA 1
ATOM 628 C C . ASP A 1 83 ? 38.509 16.330 -52.311 1.00 55.47 83 ASP A C 1
ATOM 630 O O . ASP A 1 83 ? 38.716 17.009 -53.314 1.00 55.47 83 ASP A O 1
ATOM 634 N N . ASN A 1 84 ? 37.290 15.847 -52.049 1.00 58.16 84 ASN A N 1
ATOM 635 C CA . ASN A 1 84 ? 36.116 16.287 -52.802 1.00 58.16 84 ASN A CA 1
ATOM 636 C C . ASN A 1 84 ? 35.556 17.570 -52.171 1.00 58.16 84 ASN A C 1
ATOM 638 O O . ASN A 1 84 ? 35.195 17.596 -50.991 1.00 58.16 84 ASN A O 1
ATOM 642 N N . GLU A 1 85 ? 35.424 18.613 -52.993 1.00 57.97 85 GLU A N 1
ATOM 643 C CA . GLU A 1 85 ? 34.853 19.936 -52.673 1.00 57.97 85 GLU A CA 1
ATOM 644 C C . GLU A 1 85 ? 33.379 19.883 -52.195 1.00 57.97 85 GLU A C 1
ATOM 646 O O . GLU A 1 85 ? 32.807 20.893 -51.798 1.00 57.97 85 GLU A O 1
ATO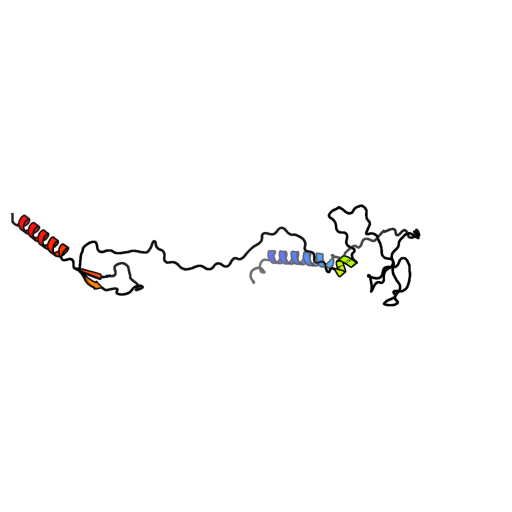M 651 N N . GLU A 1 86 ? 32.766 18.694 -52.191 1.00 62.88 86 GLU A N 1
ATOM 652 C CA . GLU A 1 86 ? 31.388 18.411 -51.767 1.00 62.88 86 GLU A CA 1
ATOM 653 C C . GLU A 1 86 ? 31.266 17.966 -50.295 1.00 62.88 86 GLU A C 1
ATOM 655 O O . GLU A 1 86 ? 30.224 17.458 -49.884 1.00 62.88 86 GLU A O 1
ATOM 660 N N . THR A 1 87 ? 32.310 18.131 -49.479 1.00 63.44 87 THR A N 1
ATOM 661 C CA . THR A 1 87 ? 32.243 17.782 -48.050 1.00 63.44 87 THR A CA 1
ATOM 662 C C . THR A 1 87 ? 31.445 18.843 -47.287 1.00 63.44 87 THR A C 1
ATOM 664 O O . THR A 1 87 ? 31.836 20.012 -47.227 1.00 63.44 87 THR A O 1
ATOM 667 N N . LEU A 1 88 ? 30.315 18.451 -46.692 1.00 76.00 88 LEU A N 1
ATOM 668 C CA . LEU A 1 88 ? 29.529 19.341 -45.833 1.00 76.00 88 LEU A CA 1
ATOM 669 C C . LEU A 1 88 ? 30.332 19.706 -44.565 1.00 76.00 88 LEU A C 1
ATOM 671 O O . LEU A 1 88 ? 31.070 18.864 -44.058 1.00 76.00 88 LEU A O 1
ATOM 675 N N . PRO A 1 89 ? 30.165 20.915 -43.989 1.00 77.88 89 PRO A N 1
ATOM 676 C CA . PRO A 1 89 ? 30.959 21.370 -42.838 1.00 77.88 89 PRO A CA 1
ATOM 677 C C . PRO A 1 89 ? 30.933 20.456 -41.597 1.00 77.88 89 PRO A C 1
ATOM 679 O O . PRO A 1 89 ? 31.853 20.521 -40.787 1.00 77.88 89 PRO A O 1
ATOM 682 N N . ASP A 1 90 ? 29.902 19.614 -41.459 1.00 80.94 90 ASP A N 1
ATOM 683 C CA . ASP A 1 90 ? 29.702 18.691 -40.330 1.00 80.94 90 ASP A CA 1
ATOM 684 C C . ASP A 1 90 ? 30.015 17.218 -40.675 1.00 80.94 90 ASP A C 1
ATOM 686 O O . ASP A 1 90 ? 29.770 16.317 -39.867 1.00 80.94 90 ASP A O 1
ATOM 690 N N . GLU A 1 91 ? 30.548 16.943 -41.868 1.00 81.88 91 GLU A N 1
ATOM 691 C CA . GLU A 1 91 ? 30.949 15.600 -42.281 1.00 81.88 91 GLU A CA 1
ATOM 692 C C . GLU A 1 91 ? 32.444 15.386 -42.043 1.00 81.88 91 GLU A C 1
ATOM 694 O O . GLU A 1 91 ? 33.290 16.173 -42.459 1.00 81.88 91 GLU A O 1
ATOM 699 N N . VAL A 1 92 ? 32.781 14.286 -41.366 1.00 83.19 92 VAL A N 1
ATOM 700 C CA . VAL A 1 92 ? 34.172 13.854 -41.203 1.00 83.19 92 VAL A CA 1
ATOM 701 C C . VAL A 1 92 ? 34.443 12.763 -42.238 1.00 83.19 92 VAL A C 1
ATOM 703 O O . VAL A 1 92 ? 33.985 11.631 -42.046 1.00 83.19 92 VAL A O 1
ATOM 706 N N . PRO A 1 93 ? 35.165 13.060 -43.333 1.00 79.88 93 PRO A N 1
ATOM 707 C CA . PRO A 1 93 ? 35.473 12.057 -44.338 1.00 79.88 93 PRO A CA 1
ATOM 708 C C . PRO A 1 93 ? 36.420 11.005 -43.753 1.00 79.88 93 PRO A C 1
ATOM 710 O O . PRO A 1 93 ? 37.406 11.320 -43.085 1.00 79.88 93 PRO A O 1
ATOM 713 N N . MET A 1 94 ? 36.126 9.730 -44.006 1.00 80.69 94 MET A N 1
ATOM 714 C CA . MET A 1 94 ? 36.984 8.612 -43.611 1.00 80.69 94 MET A CA 1
ATOM 715 C C . MET A 1 94 ? 37.192 7.653 -44.776 1.00 80.69 94 MET A C 1
ATOM 717 O O . MET A 1 94 ? 36.245 7.270 -45.462 1.00 80.69 94 MET A O 1
ATOM 721 N N . SER A 1 95 ? 38.440 7.228 -44.980 1.00 83.88 95 SER A N 1
ATOM 722 C CA . SER A 1 95 ? 38.761 6.194 -45.961 1.00 83.88 95 SER A CA 1
ATOM 723 C C . SER A 1 95 ? 38.259 4.823 -45.498 1.00 83.88 95 SER A C 1
ATOM 725 O O . SER A 1 95 ? 38.118 4.549 -44.302 1.00 83.88 95 SER A O 1
ATOM 727 N N . ALA A 1 96 ? 38.031 3.907 -46.443 1.00 81.50 96 ALA A N 1
ATOM 728 C CA . ALA A 1 96 ? 37.597 2.544 -46.127 1.00 81.50 96 ALA A CA 1
ATOM 729 C C . ALA A 1 96 ? 38.601 1.781 -45.240 1.00 81.50 96 ALA A C 1
ATOM 731 O O . ALA A 1 96 ? 38.209 0.968 -44.401 1.00 81.50 96 ALA A O 1
ATOM 732 N N . SER A 1 97 ? 39.898 2.065 -45.383 1.00 81.75 97 SER A N 1
ATOM 733 C CA . SER A 1 97 ? 40.945 1.522 -44.515 1.00 81.75 97 SER A CA 1
ATOM 734 C C . SER A 1 97 ? 40.893 2.126 -43.110 1.00 81.75 97 SER A C 1
ATOM 736 O O . SER A 1 97 ? 41.003 1.376 -42.140 1.00 81.75 97 SER A O 1
ATOM 738 N N . ALA A 1 98 ? 40.646 3.434 -42.980 1.00 85.00 98 ALA A N 1
ATOM 739 C CA . ALA A 1 98 ? 40.467 4.092 -41.686 1.00 85.00 98 ALA A CA 1
ATOM 740 C C . ALA A 1 98 ? 39.238 3.552 -40.936 1.00 85.00 98 ALA A C 1
ATOM 742 O O . ALA A 1 98 ? 39.348 3.215 -39.759 1.00 85.00 98 ALA A O 1
ATOM 743 N N . MET A 1 99 ? 38.107 3.359 -41.627 1.00 86.44 99 MET A N 1
ATOM 744 C CA . MET A 1 99 ? 36.909 2.744 -41.036 1.00 86.44 99 MET A CA 1
ATOM 745 C C . MET A 1 99 ? 37.176 1.322 -40.524 1.00 86.44 99 MET A C 1
ATOM 747 O O . MET A 1 99 ? 36.688 0.945 -39.459 1.00 86.44 99 MET A O 1
ATOM 751 N N . LYS A 1 100 ? 37.973 0.536 -41.261 1.00 85.75 100 LYS A N 1
ATOM 752 C CA . LYS A 1 100 ? 38.315 -0.844 -40.888 1.00 85.75 100 LYS A CA 1
ATOM 753 C C . LYS A 1 100 ? 39.282 -0.914 -39.706 1.00 85.75 100 LYS A C 1
ATOM 755 O O . LYS A 1 100 ? 39.117 -1.782 -38.857 1.00 85.75 100 LYS A O 1
ATOM 760 N N . LEU A 1 101 ? 40.264 -0.014 -39.640 1.00 91.25 101 LEU A N 1
ATOM 761 C CA . LEU A 1 101 ? 41.195 0.086 -38.508 1.00 91.25 101 LEU A CA 1
ATOM 762 C C . LEU A 1 101 ? 40.510 0.593 -37.233 1.00 91.25 101 LEU A C 1
ATOM 764 O O . LEU A 1 101 ? 40.907 0.211 -36.139 1.00 91.25 101 LEU A O 1
ATOM 768 N N . ALA A 1 102 ? 39.488 1.438 -37.378 1.00 87.88 102 ALA A N 1
ATOM 769 C CA . ALA A 1 102 ? 38.704 1.970 -36.268 1.00 87.88 102 ALA A CA 1
ATOM 770 C C . ALA A 1 102 ? 37.595 1.017 -35.774 1.00 87.88 102 ALA A C 1
ATOM 772 O O . ALA A 1 102 ? 36.898 1.352 -34.819 1.00 87.88 102 ALA A O 1
ATOM 773 N N . GLU A 1 103 ? 37.409 -0.140 -36.424 1.00 92.12 103 GLU A N 1
ATOM 774 C CA . GLU A 1 103 ? 36.433 -1.183 -36.057 1.00 92.12 103 GLU A CA 1
ATOM 775 C C . GLU A 1 103 ? 34.989 -0.673 -35.856 1.00 92.12 103 GLU A C 1
ATOM 777 O O . GLU A 1 103 ? 34.233 -1.187 -35.025 1.00 92.12 103 GLU A O 1
ATOM 782 N N . LEU A 1 104 ? 34.579 0.334 -36.635 1.00 88.88 104 LEU A N 1
ATOM 783 C CA . LEU A 1 104 ? 33.297 1.020 -36.454 1.00 88.88 104 LEU A CA 1
ATOM 784 C C . LEU A 1 104 ? 32.104 0.050 -36.520 1.00 88.88 104 LEU A C 1
ATOM 786 O O . LEU A 1 104 ? 31.884 -0.626 -37.525 1.00 88.88 104 LEU A O 1
ATOM 790 N N . GLN A 1 105 ? 31.298 0.024 -35.453 1.00 90.69 105 GLN A N 1
ATOM 791 C CA . GLN A 1 105 ? 30.034 -0.710 -35.393 1.00 90.69 105 GLN A CA 1
ATOM 792 C C . GLN A 1 105 ? 28.874 0.260 -35.592 1.00 90.69 105 GLN A C 1
ATOM 794 O O . GLN A 1 105 ? 28.737 1.238 -34.855 1.00 90.69 105 GLN A O 1
ATOM 799 N N . THR A 1 106 ? 28.017 -0.017 -36.569 1.00 91.00 106 THR A N 1
ATOM 800 C CA . THR A 1 106 ? 26.826 0.791 -36.832 1.00 91.00 106 THR A CA 1
ATOM 801 C C . THR A 1 106 ? 25.567 -0.014 -36.559 1.00 91.00 106 THR A C 1
ATOM 803 O O . THR A 1 106 ? 25.531 -1.240 -36.677 1.00 91.00 106 THR A O 1
ATOM 806 N N . TYR A 1 107 ? 24.509 0.689 -36.174 1.00 93.69 107 TYR A N 1
ATOM 807 C CA . TYR A 1 107 ? 23.186 0.105 -36.043 1.00 93.69 107 TYR A CA 1
ATOM 808 C C . TYR A 1 107 ? 22.157 1.053 -36.646 1.00 93.69 107 TYR A C 1
ATOM 810 O O . TYR A 1 107 ? 22.215 2.265 -36.442 1.00 93.69 107 TYR A O 1
ATOM 818 N N . VAL A 1 108 ? 21.210 0.501 -37.402 1.00 94.19 108 VAL A N 1
ATOM 819 C CA . VAL A 1 108 ? 20.168 1.295 -38.058 1.00 94.19 108 VAL A CA 1
ATOM 820 C C . VAL A 1 108 ? 19.134 1.724 -37.022 1.00 94.19 108 VAL A C 1
ATOM 822 O O . VAL A 1 108 ? 18.555 0.888 -36.326 1.00 94.19 108 VAL A O 1
ATOM 825 N N . VAL A 1 109 ? 18.870 3.028 -36.939 1.00 94.19 109 VAL A N 1
ATOM 826 C CA . VAL A 1 109 ? 17.875 3.584 -36.015 1.00 94.19 109 VAL A CA 1
ATOM 827 C C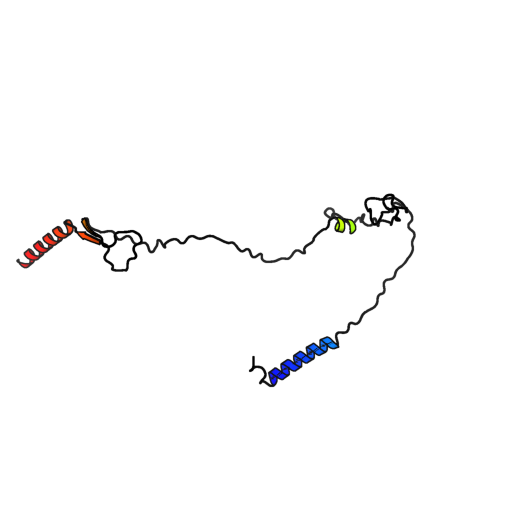 . VAL A 1 109 ? 16.476 3.082 -36.385 1.00 94.19 109 VAL A C 1
ATOM 829 O O . VAL A 1 109 ? 16.053 3.168 -37.537 1.00 94.19 109 VAL A O 1
ATOM 832 N N . LYS A 1 110 ? 15.735 2.581 -35.391 1.00 94.25 110 LYS A N 1
ATOM 833 C CA . LYS A 1 110 ? 14.342 2.132 -35.532 1.00 94.25 110 LYS A CA 1
ATOM 834 C C . LYS A 1 110 ? 13.456 2.840 -34.514 1.00 94.25 110 LYS A C 1
ATOM 836 O O . LYS A 1 110 ? 13.861 3.065 -33.377 1.00 94.25 110 LYS A O 1
ATOM 841 N N . LYS A 1 111 ? 12.231 3.180 -34.919 1.00 93.12 111 LYS A N 1
ATOM 842 C CA . LYS A 1 111 ? 11.190 3.661 -34.002 1.00 93.12 111 LYS A CA 1
ATOM 843 C C . LYS A 1 111 ? 10.456 2.455 -33.426 1.00 93.12 111 LYS A C 1
ATOM 845 O O . LYS A 1 111 ? 9.693 1.810 -34.136 1.00 93.12 111 LYS A O 1
ATOM 850 N N . GLU A 1 112 ? 10.664 2.180 -32.147 1.00 91.06 112 GLU A N 1
ATOM 851 C CA . GLU A 1 112 ? 10.003 1.095 -31.415 1.00 91.06 112 GLU A CA 1
ATOM 852 C C . GLU A 1 112 ? 9.420 1.633 -30.102 1.00 91.06 112 GLU A C 1
ATOM 854 O O . GLU A 1 112 ? 9.843 2.680 -29.607 1.00 91.06 112 GLU A O 1
ATOM 859 N N . LYS A 1 113 ? 8.409 0.952 -29.549 1.00 91.75 113 LYS A N 1
ATOM 860 C CA . LYS A 1 113 ? 7.862 1.289 -28.228 1.00 91.75 113 LYS A CA 1
ATOM 861 C C . LYS A 1 113 ? 8.697 0.565 -27.171 1.00 91.75 113 LYS A C 1
ATOM 863 O O . LYS A 1 113 ? 8.625 -0.659 -27.122 1.00 91.75 113 LYS A O 1
ATOM 868 N N . PRO A 1 114 ? 9.480 1.272 -26.342 1.00 89.44 114 PRO A N 1
ATOM 869 C CA . PRO A 1 114 ? 10.301 0.613 -25.341 1.00 89.44 114 PRO A CA 1
ATOM 870 C C . PRO A 1 114 ? 9.415 0.040 -24.232 1.00 89.44 114 PRO A C 1
ATOM 872 O O . PRO A 1 114 ? 8.641 0.765 -23.605 1.00 89.44 114 PRO A O 1
ATOM 875 N N . GLU A 1 115 ? 9.554 -1.255 -23.965 1.00 90.38 115 GLU A N 1
ATOM 876 C CA . GLU A 1 115 ? 8.967 -1.903 -22.795 1.00 90.38 115 GLU A CA 1
ATOM 877 C C . GLU A 1 115 ? 10.015 -1.954 -21.679 1.00 90.38 115 GLU A C 1
ATOM 879 O O . GLU A 1 115 ? 11.146 -2.394 -21.885 1.00 90.38 115 GLU A O 1
ATOM 884 N N . LYS A 1 116 ? 9.654 -1.472 -20.486 1.00 90.12 116 LYS A N 1
ATOM 885 C CA . LYS A 1 116 ? 10.523 -1.500 -19.307 1.00 90.12 116 LYS A CA 1
ATOM 886 C C . LYS A 1 116 ? 9.816 -2.236 -18.180 1.00 90.12 116 LYS A C 1
ATOM 888 O O . LYS A 1 116 ? 8.831 -1.741 -17.638 1.00 90.12 116 LYS A O 1
ATOM 893 N N . GLU A 1 117 ? 10.346 -3.393 -17.800 1.00 92.44 117 GLU A N 1
ATOM 894 C CA . GLU A 1 117 ? 9.916 -4.080 -16.583 1.00 92.44 117 GLU A CA 1
ATOM 895 C C . GLU A 1 117 ? 10.495 -3.344 -15.366 1.00 92.44 117 GLU A C 1
ATOM 897 O O . GLU A 1 117 ? 11.709 -3.157 -15.250 1.00 92.44 117 GLU A O 1
ATOM 902 N N . ILE A 1 118 ? 9.629 -2.903 -14.452 1.00 92.88 118 ILE A N 1
ATOM 903 C CA . ILE A 1 118 ? 10.035 -2.313 -13.174 1.00 92.88 118 ILE A CA 1
ATOM 904 C C . ILE A 1 118 ? 9.562 -3.242 -12.065 1.00 92.88 118 ILE A C 1
ATOM 906 O O . ILE A 1 118 ? 8.373 -3.537 -11.951 1.00 92.88 118 ILE A O 1
ATOM 910 N N . ARG A 1 119 ? 10.494 -3.680 -11.219 1.00 92.38 119 ARG A N 1
ATOM 911 C CA . ARG A 1 119 ? 10.188 -4.498 -10.045 1.00 92.38 119 ARG A CA 1
ATOM 912 C C . ARG A 1 119 ? 10.037 -3.600 -8.832 1.00 92.38 119 ARG A C 1
ATOM 914 O O . ARG A 1 119 ? 10.983 -2.928 -8.432 1.00 92.38 119 ARG A O 1
ATOM 921 N N . LEU A 1 120 ? 8.839 -3.595 -8.260 1.00 95.06 120 LEU A N 1
ATOM 922 C CA . LEU A 1 120 ? 8.510 -2.819 -7.071 1.00 95.06 120 LEU A CA 1
ATOM 923 C C . LEU A 1 120 ? 8.278 -3.754 -5.888 1.00 95.06 120 LEU A C 1
ATOM 925 O O . LEU A 1 120 ? 7.734 -4.847 -6.036 1.00 95.06 120 LEU A O 1
ATOM 929 N N . LEU A 1 121 ? 8.675 -3.299 -4.704 1.00 94.50 121 LEU A N 1
ATOM 930 C CA . LEU A 1 121 ? 8.425 -3.993 -3.447 1.00 94.50 121 LEU A CA 1
ATOM 931 C C . LEU A 1 121 ? 7.212 -3.358 -2.765 1.00 94.50 121 LEU A C 1
ATOM 933 O O . LEU A 1 121 ? 7.133 -2.138 -2.635 1.00 94.50 121 LEU A O 1
ATOM 937 N N . GLY A 1 122 ? 6.273 -4.190 -2.322 1.00 93.25 122 GLY A N 1
ATOM 938 C CA . GLY A 1 122 ? 5.088 -3.767 -1.577 1.00 93.25 122 GLY A CA 1
ATOM 939 C C . GLY A 1 122 ? 5.090 -4.310 -0.150 1.00 93.25 122 GLY A C 1
ATOM 940 O O . GLY A 1 122 ? 5.753 -5.302 0.149 1.00 93.25 122 GLY A O 1
ATOM 941 N N . LYS A 1 123 ? 4.318 -3.674 0.735 1.00 93.31 123 LYS A N 1
ATOM 942 C CA . LYS A 1 123 ? 4.008 -4.194 2.075 1.00 93.31 123 LYS A CA 1
ATOM 943 C C . LYS A 1 123 ? 2.511 -4.469 2.173 1.00 93.31 123 LYS A C 1
ATOM 945 O O . LYS A 1 123 ? 1.708 -3.672 1.694 1.00 93.31 123 LYS A O 1
ATOM 950 N N . VAL A 1 124 ? 2.137 -5.569 2.825 1.00 91.44 124 VAL A N 1
ATOM 951 C CA . VAL A 1 124 ? 0.734 -5.862 3.147 1.00 91.44 124 VAL A CA 1
ATOM 952 C C . VAL A 1 124 ? 0.355 -5.045 4.381 1.00 91.44 124 VAL A C 1
ATOM 954 O O . VAL A 1 124 ? 0.941 -5.227 5.447 1.00 91.44 124 VAL A O 1
ATOM 957 N N . LYS A 1 125 ? -0.598 -4.122 4.235 1.00 90.81 125 LYS A N 1
ATOM 958 C CA . LYS A 1 125 ? -1.139 -3.312 5.333 1.00 90.81 125 LYS A CA 1
ATOM 959 C C . LYS A 1 125 ? -2.558 -3.781 5.646 1.00 90.81 125 LYS A C 1
ATOM 961 O O . LYS A 1 125 ? -3.319 -4.088 4.731 1.00 90.81 125 LYS A O 1
ATOM 966 N N . ALA A 1 126 ? -2.903 -3.838 6.930 1.00 85.56 126 ALA A N 1
ATOM 967 C CA . ALA A 1 126 ? -4.278 -4.082 7.343 1.00 85.56 126 ALA A CA 1
ATOM 968 C C . ALA A 1 126 ? -5.197 -2.964 6.824 1.00 85.56 126 ALA A C 1
ATOM 970 O O . ALA A 1 126 ? -4.81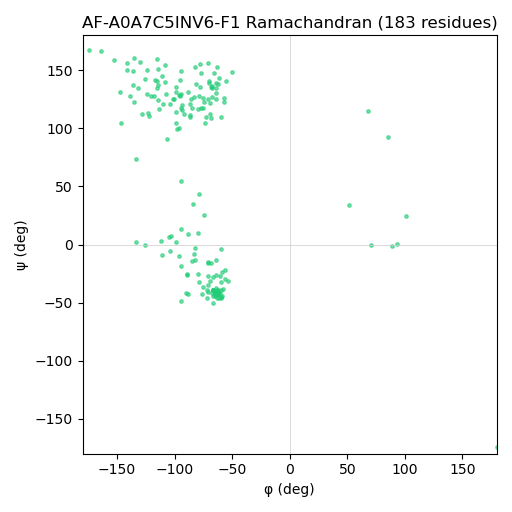1 -1.795 6.781 1.00 85.56 126 ALA A O 1
ATOM 971 N N . ASP A 1 127 ? -6.412 -3.336 6.429 1.00 88.81 127 ASP A N 1
ATOM 972 C CA . ASP A 1 127 ? -7.436 -2.391 5.989 1.00 88.81 127 ASP A CA 1
ATOM 973 C C . ASP A 1 127 ? -7.990 -1.635 7.206 1.00 88.81 127 ASP A C 1
ATOM 975 O O . ASP A 1 127 ? -8.767 -2.181 7.992 1.00 88.81 127 ASP A O 1
ATOM 979 N N . GLU A 1 128 ? -7.590 -0.371 7.362 1.00 86.75 128 GLU A N 1
ATOM 980 C CA . GLU A 1 128 ? -8.015 0.500 8.468 1.00 86.75 128 GLU A CA 1
ATOM 981 C C . GLU A 1 128 ? -9.539 0.678 8.524 1.00 86.75 128 GLU A C 1
ATOM 983 O O . GLU A 1 128 ? -10.094 0.902 9.597 1.00 86.75 128 GLU A O 1
ATOM 9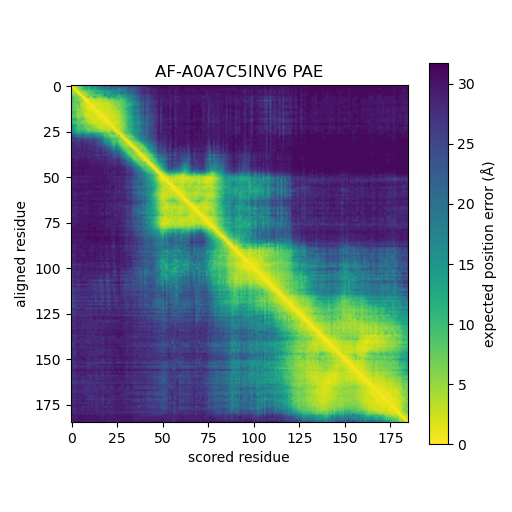88 N N . ARG A 1 129 ? -10.253 0.492 7.406 1.00 88.12 129 ARG A N 1
ATOM 989 C CA . ARG A 1 129 ? -11.721 0.595 7.361 1.00 88.12 129 ARG A CA 1
ATOM 990 C C . ARG A 1 129 ? -12.426 -0.564 8.063 1.00 88.12 129 ARG A C 1
ATOM 992 O O . ARG A 1 129 ? -13.623 -0.478 8.323 1.00 88.12 129 ARG A O 1
ATOM 999 N N . ARG A 1 130 ? -11.711 -1.659 8.330 1.00 87.00 130 ARG A N 1
ATOM 1000 C CA . ARG A 1 130 ? -12.221 -2.852 9.026 1.00 87.00 130 ARG A CA 1
ATOM 1001 C C . ARG A 1 130 ? -11.754 -2.923 10.478 1.00 87.00 130 ARG A C 1
ATOM 1003 O O . ARG A 1 130 ? -11.973 -3.937 11.137 1.00 87.00 130 ARG A O 1
ATOM 1010 N N . MET A 1 131 ? -11.107 -1.868 10.969 1.00 84.38 131 MET A N 1
ATOM 1011 C CA . MET A 1 131 ? -10.703 -1.748 12.363 1.00 84.38 131 MET A CA 1
ATOM 1012 C C . MET A 1 131 ? -11.870 -1.193 13.178 1.00 84.38 131 MET A C 1
ATOM 1014 O O . MET A 1 131 ? -12.314 -0.070 12.960 1.00 84.38 131 MET A O 1
ATOM 1018 N N . TYR A 1 132 ? -12.357 -1.984 14.132 1.00 84.12 132 TYR A N 1
ATOM 1019 C CA . TYR A 1 132 ? -13.415 -1.583 15.056 1.00 84.12 132 TYR A CA 1
ATOM 1020 C C . TYR A 1 132 ? -12.869 -1.544 16.482 1.00 84.12 132 TYR A C 1
ATOM 1022 O O . TYR A 1 132 ? -12.191 -2.472 16.918 1.00 84.12 132 TYR A O 1
ATOM 1030 N N . SER A 1 133 ? -13.192 -0.478 17.211 1.00 87.25 133 SER A N 1
ATOM 1031 C CA . SER A 1 133 ? -12.937 -0.347 18.645 1.00 87.25 133 SER A CA 1
ATOM 1032 C C . SER A 1 133 ? -14.273 -0.398 19.375 1.00 87.25 133 SER A C 1
ATOM 1034 O O . SER A 1 133 ? -15.153 0.420 19.106 1.00 87.25 133 SER A O 1
ATOM 1036 N N . GLN A 1 134 ? -14.444 -1.369 20.272 1.00 87.38 134 GLN A N 1
ATOM 1037 C CA . GLN A 1 134 ? -15.638 -1.465 21.105 1.00 87.38 134 GLN A CA 1
ATOM 1038 C C . GLN A 1 134 ? -15.344 -0.859 22.476 1.00 87.38 134 GLN A C 1
ATOM 1040 O O . GLN A 1 134 ? -14.761 -1.512 23.340 1.00 87.38 134 GLN A O 1
ATOM 1045 N N . ALA A 1 135 ? -15.770 0.387 22.670 1.00 88.50 135 ALA A N 1
ATOM 1046 C CA . ALA A 1 135 ? -15.768 1.021 23.981 1.00 88.50 135 ALA A CA 1
ATOM 1047 C C . ALA A 1 135 ? -17.007 0.603 24.790 1.00 88.50 135 ALA A C 1
ATOM 1049 O O . ALA A 1 135 ? -18.060 0.272 24.233 1.00 88.50 135 ALA A O 1
ATOM 1050 N N . VAL A 1 136 ? -16.870 0.623 26.114 1.00 89.81 136 VAL A N 1
ATOM 1051 C CA . VAL A 1 136 ? -17.989 0.485 27.051 1.00 89.81 136 VAL A CA 1
ATOM 1052 C C . VAL A 1 136 ? -18.548 1.885 27.311 1.00 89.81 136 VAL A C 1
ATOM 1054 O O . VAL A 1 136 ? -17.783 2.806 27.577 1.00 89.81 136 VAL A O 1
ATOM 1057 N N . HIS A 1 137 ? -19.869 2.056 27.223 1.00 90.06 137 HIS A N 1
ATOM 1058 C CA . HIS A 1 137 ? -20.539 3.362 27.353 1.00 90.06 137 HIS A CA 1
ATOM 1059 C C . HIS A 1 137 ? -20.904 3.738 28.799 1.00 90.06 137 HIS A C 1
ATOM 1061 O O . HIS A 1 137 ? -21.632 4.697 29.021 1.00 90.06 137 HIS A O 1
ATOM 1067 N N . PHE A 1 138 ? -20.437 2.970 29.781 1.00 91.62 138 PHE A N 1
ATOM 1068 C CA . PHE A 1 138 ? -20.715 3.174 31.198 1.00 91.62 138 PHE A CA 1
ATOM 1069 C C . PHE A 1 138 ? -19.461 2.875 32.027 1.00 91.62 138 PHE A C 1
ATOM 1071 O O . PHE A 1 138 ? -18.656 2.020 31.637 1.00 91.62 138 PHE A O 1
ATOM 1078 N N . PRO A 1 139 ? -19.282 3.538 33.180 1.00 90.75 139 PRO A N 1
ATOM 1079 C CA . PRO A 1 139 ? -18.197 3.215 34.091 1.00 90.75 139 PRO A CA 1
ATOM 1080 C C . PRO A 1 139 ? -18.451 1.857 34.752 1.00 90.75 139 PRO A C 1
ATOM 1082 O O . PRO A 1 139 ? -19.570 1.530 35.153 1.00 90.75 139 PRO A O 1
ATOM 1085 N N . GLY A 1 140 ? -17.405 1.044 34.883 1.00 91.50 140 GLY A N 1
ATOM 1086 C CA . GLY A 1 140 ? -17.514 -0.270 35.501 1.00 91.50 140 GLY A CA 1
ATOM 1087 C C . GLY A 1 140 ? -16.174 -0.971 35.676 1.00 91.50 140 GLY A C 1
ATOM 1088 O O . GLY A 1 140 ? -15.154 -0.560 35.124 1.00 91.50 140 GLY A O 1
ATOM 1089 N N . ARG A 1 141 ? -16.185 -2.050 36.457 1.00 92.94 141 ARG A N 1
ATOM 1090 C CA . ARG A 1 141 ? -15.041 -2.940 36.668 1.00 92.94 141 ARG A CA 1
ATOM 1091 C C . ARG A 1 141 ? -15.173 -4.164 35.769 1.00 92.94 141 ARG A C 1
ATOM 1093 O O . ARG A 1 141 ? -16.239 -4.767 35.695 1.00 92.94 141 ARG A O 1
ATOM 1100 N N . VAL A 1 142 ? -14.083 -4.563 35.118 1.00 93.44 142 VAL A N 1
ATOM 1101 C CA . VAL A 1 142 ? -14.030 -5.822 34.362 1.00 93.44 142 VAL A CA 1
ATOM 1102 C C . VAL A 1 142 ? -14.076 -6.992 35.347 1.00 93.44 142 VAL A C 1
ATOM 1104 O O . VAL A 1 142 ? -13.222 -7.092 36.223 1.00 93.44 142 VAL A O 1
ATOM 1107 N N . GLU A 1 143 ? -15.065 -7.871 35.212 1.00 92.75 143 GLU A N 1
ATOM 1108 C CA . GLU A 1 143 ? -15.177 -9.090 36.025 1.00 92.75 143 GLU A CA 1
ATOM 1109 C C . GLU A 1 143 ? -14.427 -10.258 35.394 1.00 92.75 143 GLU A C 1
ATOM 1111 O O . GLU A 1 143 ? -13.750 -11.024 36.077 1.00 92.75 143 GLU A O 1
ATOM 1116 N N . LYS A 1 144 ? -14.559 -10.407 34.073 1.00 93.69 144 LYS A N 1
ATOM 1117 C CA . LYS A 1 144 ? -13.928 -11.490 33.326 1.00 93.69 144 LYS A CA 1
ATOM 1118 C C . LYS A 1 144 ? -13.556 -11.021 31.934 1.00 93.69 144 LYS A C 1
ATOM 1120 O O . LYS A 1 144 ? -14.390 -10.472 31.220 1.00 93.69 144 LYS A O 1
ATOM 1125 N N . LEU A 1 145 ? -12.320 -11.292 31.542 1.00 92.94 145 LEU A N 1
ATOM 1126 C CA . LEU A 1 145 ? -11.828 -11.072 30.191 1.00 92.94 145 LEU A CA 1
ATOM 1127 C C . LEU A 1 145 ? -11.744 -12.429 29.483 1.00 92.94 145 LEU A C 1
ATOM 1129 O O . LEU A 1 145 ? -11.090 -13.341 29.986 1.00 92.94 145 LEU A O 1
ATOM 1133 N N . TYR A 1 146 ? -12.451 -12.585 28.364 1.00 92.19 146 TYR A N 1
ATOM 1134 C CA . TYR A 1 146 ? -12.456 -13.835 27.594 1.00 92.19 146 TYR A CA 1
ATOM 1135 C C . TYR A 1 146 ? -11.344 -13.877 26.543 1.00 92.19 146 TYR A C 1
ATOM 1137 O O . TYR A 1 146 ? -10.923 -14.965 26.178 1.00 92.19 146 TYR A O 1
ATOM 1145 N N . ILE A 1 147 ? -10.878 -12.711 26.084 1.00 91.00 147 ILE A N 1
ATOM 1146 C CA . ILE A 1 147 ? -9.786 -12.545 25.114 1.00 91.00 147 ILE A CA 1
ATOM 1147 C C . ILE A 1 147 ? -8.711 -11.692 25.765 1.00 91.00 147 ILE A C 1
ATOM 1149 O O . ILE A 1 147 ? -8.934 -10.513 26.043 1.00 91.00 147 ILE A O 1
ATOM 1153 N N . ASN A 1 148 ? -7.568 -12.301 26.061 1.00 87.31 148 ASN A N 1
ATOM 1154 C CA . ASN A 1 148 ? -6.538 -11.716 26.919 1.00 87.31 148 ASN A CA 1
ATOM 1155 C C . ASN A 1 148 ? -5.237 -11.355 26.185 1.00 87.31 148 ASN A C 1
ATOM 1157 O O . ASN A 1 148 ? -4.309 -10.880 26.838 1.00 87.31 148 ASN A O 1
ATOM 1161 N N . PHE A 1 149 ? -5.156 -11.527 24.860 1.00 88.31 149 PHE A N 1
ATOM 1162 C CA . PHE A 1 149 ? -3.987 -11.121 24.076 1.00 88.31 149 PHE A CA 1
ATOM 1163 C C . PHE A 1 149 ? -4.342 -10.533 22.706 1.00 88.31 149 PHE A C 1
ATOM 1165 O O . PHE A 1 149 ? -5.401 -10.782 22.128 1.00 88.31 149 PHE A O 1
ATOM 1172 N N . THR A 1 150 ? -3.429 -9.718 22.178 1.00 87.62 150 THR A N 1
ATOM 1173 C CA . THR A 1 150 ? -3.560 -9.098 20.859 1.00 87.62 150 THR A CA 1
ATOM 1174 C C . THR A 1 150 ? -3.224 -10.102 19.758 1.00 87.62 150 THR A C 1
ATOM 1176 O O . THR A 1 150 ? -2.240 -10.831 19.837 1.00 87.62 150 THR A O 1
ATOM 1179 N N . GLY A 1 151 ? -4.048 -10.138 18.710 1.00 86.12 151 GLY A N 1
ATOM 1180 C CA . GLY A 1 151 ? -3.893 -11.086 17.599 1.00 86.12 151 GLY A CA 1
ATOM 1181 C C . GLY A 1 151 ? -4.691 -12.384 17.753 1.00 86.12 151 GLY A C 1
ATOM 1182 O O . GLY A 1 151 ? -4.659 -13.219 16.851 1.00 86.12 151 GLY A O 1
ATOM 1183 N N . GLU A 1 152 ? -5.443 -12.547 18.844 1.00 88.94 152 GLU A N 1
ATOM 1184 C CA . GLU A 1 152 ? -6.415 -13.631 18.969 1.00 88.94 152 GLU A CA 1
ATOM 1185 C C . GLU A 1 152 ? -7.533 -13.483 17.921 1.00 88.94 152 GLU A C 1
ATOM 1187 O O . GLU A 1 152 ? -8.060 -12.392 17.686 1.00 88.94 152 GLU A O 1
ATOM 1192 N N . SER A 1 153 ? -7.895 -14.585 17.258 1.00 89.56 153 SER A N 1
ATOM 1193 C CA . SER A 1 153 ? -8.955 -14.578 16.247 1.00 89.56 153 SER A CA 1
ATOM 1194 C C . SER A 1 153 ? -10.328 -14.597 16.914 1.00 89.56 153 SER A C 1
ATOM 1196 O O . SER A 1 153 ? -10.616 -15.471 17.730 1.00 89.56 153 SER A O 1
ATOM 1198 N N . VAL A 1 154 ? -11.194 -13.659 16.529 1.00 90.50 154 VAL A N 1
ATOM 1199 C CA . VAL A 1 154 ? -12.536 -13.509 17.104 1.00 90.50 154 VAL A CA 1
ATOM 1200 C C . VAL A 1 154 ? -13.617 -13.576 16.033 1.00 90.50 154 VAL A C 1
ATOM 1202 O O . VAL A 1 154 ? -13.409 -13.184 14.882 1.00 90.50 154 VAL A O 1
ATOM 1205 N N . ARG A 1 155 ? -14.801 -14.066 16.405 1.00 91.12 155 ARG A N 1
ATOM 1206 C CA . ARG A 1 155 ? -15.977 -14.132 15.522 1.00 91.12 155 ARG A CA 1
ATOM 1207 C C . ARG A 1 155 ? -17.035 -13.113 15.933 1.00 91.12 155 ARG A C 1
ATOM 1209 O O . ARG A 1 155 ? -17.142 -12.730 17.097 1.00 91.12 155 ARG A O 1
ATOM 1216 N N . LYS A 1 156 ? -17.869 -12.698 14.976 1.00 91.12 156 LYS A N 1
ATOM 1217 C CA . LYS A 1 156 ? -19.005 -11.808 15.252 1.00 91.12 156 LYS A CA 1
ATOM 1218 C C . LYS A 1 156 ? -19.925 -12.448 16.300 1.00 91.12 156 LYS A C 1
ATOM 1220 O O . LYS A 1 156 ? -20.372 -13.575 16.117 1.00 91.12 156 LYS A O 1
ATOM 1225 N N . GLY A 1 157 ? -20.199 -11.715 17.380 1.00 91.56 157 GLY A N 1
ATOM 1226 C CA . GLY A 1 157 ? -21.032 -12.174 18.499 1.00 91.56 157 GLY A CA 1
ATOM 1227 C C . GLY A 1 157 ? -20.278 -12.914 19.610 1.00 91.56 157 GLY A C 1
ATOM 1228 O O . GLY A 1 157 ? -20.890 -13.294 20.605 1.00 91.56 157 GLY A O 1
ATOM 1229 N N . GLN A 1 158 ? -18.964 -13.105 19.485 1.00 92.50 158 GLN A N 1
ATOM 1230 C CA . GLN A 1 158 ? -18.149 -13.671 20.557 1.00 92.50 158 GLN A CA 1
ATOM 1231 C C . GLN A 1 158 ? -18.055 -12.697 21.741 1.00 92.50 158 GLN A C 1
ATOM 1233 O O . GLN A 1 158 ? -17.831 -11.500 21.561 1.00 92.50 158 GLN A O 1
ATOM 1238 N N . LYS A 1 159 ? -18.219 -13.213 22.965 1.00 92.56 159 LYS A N 1
ATOM 1239 C CA . LYS A 1 159 ? -18.057 -12.421 24.192 1.00 92.56 159 LYS A CA 1
ATOM 1240 C C . LYS A 1 159 ? -16.589 -12.030 24.357 1.00 92.56 159 LYS A C 1
ATOM 1242 O O . LYS A 1 159 ? -15.728 -12.903 24.345 1.00 92.56 159 LYS A O 1
ATOM 1247 N N . LEU A 1 160 ? -16.332 -10.734 24.533 1.00 92.19 160 LEU A N 1
ATOM 1248 C CA . LEU A 1 160 ? -14.981 -10.194 24.729 1.00 92.19 160 LEU A CA 1
ATOM 1249 C C . LEU A 1 160 ? -14.646 -10.042 26.216 1.00 92.19 160 LEU A C 1
ATOM 1251 O O . LEU A 1 160 ? -13.614 -10.518 26.684 1.00 92.19 160 LEU A O 1
ATOM 1255 N N . ALA A 1 161 ? -15.560 -9.435 26.973 1.00 92.44 161 ALA A N 1
ATOM 1256 C CA . ALA A 1 161 ? -15.433 -9.214 28.406 1.00 92.44 161 ALA A CA 1
ATOM 1257 C C . ALA A 1 161 ? -16.815 -9.140 29.073 1.00 92.44 161 ALA A C 1
ATOM 1259 O O . ALA A 1 161 ? -17.812 -8.833 28.417 1.00 92.44 161 ALA A O 1
ATOM 1260 N N . THR A 1 162 ? -16.848 -9.378 30.379 1.00 93.31 162 THR A N 1
ATOM 1261 C CA . THR A 1 162 ? -17.971 -9.052 31.264 1.00 93.31 162 THR A CA 1
ATOM 1262 C C . THR A 1 162 ? -17.563 -7.870 32.135 1.00 93.31 162 THR A C 1
ATOM 1264 O O . THR A 1 162 ? -16.493 -7.899 32.749 1.00 93.31 162 THR A O 1
ATOM 1267 N N . VAL A 1 163 ? -18.403 -6.834 32.184 1.00 94.25 163 VAL A N 1
ATOM 1268 C CA . VAL A 1 163 ? -18.157 -5.600 32.942 1.00 94.25 163 VAL A CA 1
ATOM 1269 C C . VAL A 1 163 ? -19.315 -5.363 33.897 1.00 94.25 163 VAL A C 1
ATOM 1271 O O . VAL A 1 163 ? -20.472 -5.372 33.484 1.00 94.25 163 VAL A O 1
ATOM 1274 N N . TYR A 1 164 ? -18.988 -5.123 35.160 1.00 93.56 164 TYR A N 1
ATOM 1275 C CA . TYR A 1 164 ? -19.937 -4.783 36.208 1.00 93.56 164 TYR A CA 1
ATOM 1276 C C . TYR A 1 164 ? -19.940 -3.279 36.461 1.00 93.56 164 TYR A C 1
ATOM 1278 O O . TYR A 1 164 ? -18.895 -2.697 36.757 1.00 93.56 164 TYR A O 1
ATOM 1286 N N . SER A 1 165 ? -21.113 -2.652 36.381 1.00 95.44 165 SER A N 1
ATOM 1287 C CA . SER A 1 165 ? -21.303 -1.234 36.690 1.00 95.44 165 SER A CA 1
ATOM 1288 C C . SER A 1 165 ? -22.176 -1.073 37.922 1.00 95.44 165 SER A C 1
ATOM 1290 O O . SER A 1 165 ? -23.350 -1.436 37.910 1.00 95.44 165 SER A O 1
ATOM 1292 N N . THR A 1 166 ? -21.609 -0.495 38.980 1.00 94.88 166 THR A N 1
ATOM 1293 C CA . THR A 1 166 ? -22.368 -0.177 40.193 1.00 94.88 166 THR A CA 1
ATOM 1294 C C . THR A 1 166 ? -23.471 0.838 39.902 1.00 94.88 166 THR A C 1
ATOM 1296 O O . THR A 1 166 ? -24.574 0.691 40.411 1.00 94.88 166 THR A O 1
ATOM 1299 N N . GLU A 1 167 ? -23.195 1.828 39.053 1.00 93.69 167 GLU A N 1
ATOM 1300 C CA . GLU A 1 167 ? -24.141 2.890 38.704 1.00 93.69 167 GLU A CA 1
ATOM 1301 C C . GLU A 1 167 ? -25.379 2.338 37.989 1.00 93.69 167 GLU A C 1
ATOM 1303 O O . GLU A 1 167 ? -26.497 2.631 38.402 1.00 93.69 167 GLU A O 1
ATOM 1308 N N . LEU A 1 168 ? -25.198 1.457 36.996 1.00 93.62 168 LEU A N 1
ATOM 1309 C CA . LEU A 1 168 ? -26.328 0.818 36.313 1.00 93.62 168 LEU A CA 1
ATOM 1310 C C . LEU A 1 168 ? -27.152 -0.069 37.250 1.00 93.62 168 LEU A C 1
ATOM 1312 O O . LEU A 1 168 ? -28.375 -0.099 37.143 1.00 93.62 168 LEU A O 1
ATOM 1316 N N . VAL A 1 169 ? -26.501 -0.780 38.177 1.00 94.00 169 VAL A N 1
ATOM 1317 C CA . VAL A 1 169 ? -27.204 -1.614 39.163 1.00 94.00 169 VAL A CA 1
ATOM 1318 C C . VAL A 1 169 ? -28.029 -0.751 40.117 1.00 94.00 169 VAL A C 1
ATOM 1320 O O . VAL A 1 169 ? -29.152 -1.125 40.453 1.00 94.00 169 VAL A O 1
ATOM 1323 N N . THR A 1 170 ? -27.502 0.394 40.550 1.00 95.88 170 THR A N 1
ATOM 1324 C CA . THR A 1 170 ? -28.244 1.345 41.389 1.00 95.88 170 THR A CA 1
ATOM 1325 C C . THR A 1 170 ? -29.412 1.957 40.621 1.00 95.88 170 THR A C 1
ATOM 1327 O O . THR A 1 170 ? -30.544 1.854 41.087 1.00 95.88 170 THR A O 1
ATOM 1330 N N . ALA A 1 171 ? -29.177 2.475 39.413 1.00 94.69 171 ALA A N 1
ATOM 1331 C CA . ALA A 1 171 ? -30.223 3.059 38.571 1.00 94.69 171 ALA A CA 1
ATOM 1332 C C . ALA A 1 171 ? -31.349 2.055 38.263 1.00 94.69 171 ALA A C 1
ATOM 1334 O O . ALA A 1 171 ? -32.529 2.395 38.281 1.00 94.69 171 ALA A O 1
ATOM 1335 N N . GLN A 1 172 ? -31.002 0.785 38.033 1.00 94.94 172 GLN A N 1
ATOM 1336 C CA . GLN A 1 172 ? -31.982 -0.280 37.832 1.00 94.94 172 GLN A CA 1
ATOM 1337 C C . GLN A 1 172 ? -32.831 -0.533 39.088 1.00 94.94 172 GLN A C 1
ATOM 1339 O O . GLN A 1 172 ? -34.036 -0.755 38.972 1.00 94.94 172 GLN A O 1
ATOM 1344 N N . LYS A 1 173 ? -32.225 -0.515 40.283 1.00 95.94 173 LYS A N 1
ATOM 1345 C CA . LYS A 1 173 ? -32.964 -0.668 41.547 1.00 95.94 173 LYS A CA 1
ATOM 1346 C C . LYS A 1 173 ? -33.923 0.494 41.775 1.00 95.94 173 LYS A C 1
ATOM 1348 O O . LYS A 1 173 ? -35.069 0.244 42.124 1.00 95.94 173 LYS A O 1
ATOM 1353 N N . GLU A 1 174 ? -33.470 1.722 41.540 1.00 95.88 174 GLU A N 1
ATOM 1354 C CA . GLU A 1 174 ? -34.304 2.923 41.648 1.00 95.88 174 GLU A CA 1
ATOM 1355 C C . GLU A 1 174 ? -35.497 2.856 40.687 1.00 95.88 174 GLU A C 1
ATOM 1357 O O . GLU A 1 174 ? -36.633 3.062 41.107 1.00 95.88 174 GLU A O 1
ATOM 1362 N N . LEU A 1 175 ? -35.270 2.458 39.428 1.00 95.88 175 LEU A N 1
ATOM 1363 C CA . LEU A 1 175 ? -36.346 2.264 38.452 1.00 95.88 175 LEU A CA 1
ATOM 1364 C C . LEU A 1 175 ? -37.374 1.223 38.920 1.00 95.88 175 LEU A C 1
ATOM 1366 O O . LEU A 1 175 ? -38.576 1.440 38.785 1.00 95.88 175 LEU A O 1
ATOM 1370 N N . PHE A 1 176 ? -36.921 0.087 39.457 1.00 95.69 176 PHE A N 1
ATOM 1371 C CA . PHE A 1 176 ? -37.833 -0.941 39.960 1.00 95.69 176 PHE A CA 1
ATOM 1372 C C . PHE A 1 176 ? -38.625 -0.502 41.189 1.00 95.69 176 PHE A C 1
ATOM 1374 O O . PHE A 1 176 ? -39.724 -1.014 41.389 1.00 95.69 176 PHE A O 1
ATOM 1381 N N . GLU A 1 177 ? -38.085 0.402 42.002 1.00 94.12 177 GLU A N 1
ATOM 1382 C CA . GLU A 1 177 ? -38.800 0.942 43.155 1.00 94.12 177 GLU A CA 1
ATOM 1383 C C . GLU A 1 177 ? -39.925 1.880 42.708 1.00 94.12 177 GLU A C 1
ATOM 1385 O O . GLU A 1 177 ? -41.067 1.698 43.122 1.00 94.12 177 GLU A O 1
ATOM 1390 N N . VAL A 1 178 ? -39.640 2.784 41.765 1.00 95.38 178 VAL A N 1
ATOM 1391 C CA . VAL A 1 178 ? -40.651 3.686 41.181 1.00 95.38 178 VAL A CA 1
ATOM 1392 C C . VAL A 1 178 ? -41.778 2.897 40.511 1.00 95.38 178 VAL A C 1
ATOM 1394 O O . VAL A 1 178 ? -42.951 3.154 40.756 1.00 95.38 178 VAL A O 1
ATOM 1397 N N . LEU A 1 179 ? -41.437 1.879 39.714 1.00 94.56 179 LEU A N 1
ATOM 1398 C CA . LEU A 1 179 ? -42.440 1.055 39.032 1.00 94.56 179 LEU A CA 1
ATOM 1399 C C . LEU A 1 179 ? -43.331 0.258 39.993 1.00 94.56 179 LEU A C 1
ATOM 1401 O O . LEU A 1 179 ? -44.442 -0.103 39.618 1.00 94.56 179 LEU A O 1
ATOM 1405 N N . LYS A 1 180 ? -42.852 -0.072 41.196 1.00 91.88 180 LYS A N 1
ATOM 1406 C CA . LYS A 1 180 ? -43.683 -0.737 42.206 1.00 91.88 180 LYS A CA 1
ATOM 1407 C C . LYS A 1 180 ? -44.647 0.237 42.861 1.00 91.88 180 LYS A C 1
ATOM 1409 O O . LYS A 1 180 ? -45.801 -0.133 43.040 1.00 91.88 180 LYS A O 1
ATOM 1414 N N . ASP A 1 181 ? -44.177 1.437 43.188 1.00 85.81 181 ASP A N 1
ATOM 1415 C CA . ASP A 1 181 ? -44.986 2.467 43.842 1.00 85.81 181 ASP A CA 1
ATOM 1416 C C . ASP A 1 181 ? -46.175 2.878 42.953 1.00 85.81 181 ASP A C 1
ATOM 1418 O O . ASP A 1 181 ? -47.326 2.827 43.395 1.00 85.81 181 ASP A O 1
ATOM 1422 N N . ASP A 1 182 ? -45.918 3.103 41.656 1.00 74.19 182 ASP A N 1
ATOM 1423 C CA . ASP A 1 182 ? -46.936 3.405 40.631 1.00 74.19 182 ASP A CA 1
ATOM 1424 C C . ASP A 1 182 ? -47.979 2.286 40.439 1.00 74.19 182 ASP A C 1
ATOM 1426 O O . ASP A 1 182 ? -49.097 2.553 40.009 1.00 74.19 182 ASP A O 1
ATOM 1430 N N . TRP A 1 183 ? -47.634 1.025 40.728 1.00 63.12 183 TRP A N 1
ATOM 1431 C CA . TRP A 1 183 ? -48.567 -0.113 40.664 1.00 63.12 183 TRP A CA 1
ATOM 1432 C C . TRP A 1 183 ? -49.396 -0.292 41.942 1.00 63.12 183 TRP A C 1
ATOM 1434 O O . TRP A 1 183 ? -50.346 -1.080 41.945 1.00 63.12 183 TRP A O 1
ATOM 1444 N N . THR A 1 184 ? -49.011 0.373 43.034 1.00 60.22 184 THR A N 1
ATOM 1445 C CA . THR A 1 184 ? -49.671 0.276 44.346 1.00 60.22 184 THR A CA 1
ATOM 1446 C C . THR A 1 184 ? -50.548 1.480 44.700 1.00 60.22 184 THR A C 1
ATOM 1448 O O . THR A 1 184 ? -51.255 1.413 45.708 1.00 60.22 184 THR A O 1
ATOM 1451 N N . SER A 1 185 ? -50.543 2.532 43.870 1.00 49.09 185 SER A N 1
ATOM 1452 C CA . SER A 1 185 ? -51.554 3.607 43.845 1.00 49.09 185 SER A CA 1
ATOM 1453 C C . SER A 1 185 ? -52.649 3.330 42.817 1.00 49.09 185 SER A C 1
ATOM 1455 O O . SER A 1 185 ? -53.792 3.781 43.059 1.00 49.09 185 SER A O 1
#

Secondary structure (DSSP, 8-state):
--SSTT-HHHHHHHHHHHHHHHHHHHS--------------------S---EEETTEEEEEESSS-B-TTT-PBPEE---TT--TT--TT-----HHHHHHTT------------------------GGG------SS--EEEEES--STT----TT---EEEE-HHHHHHHHHHHHHHHHHHH-

Radius of gyration: 50.8 Å; Cα contacts (8 Å, |Δi|>4): 99; chains: 1; bounding box: 113×59×116 Å